Protein AF-A0A8T7L0U4-F1 (afdb_monomer)

Solvent-accessible surface area (backbone atoms only — not comparable to full-atom values): 12933 Å² total; per-residue (Å²): 135,88,82,88,82,83,87,78,84,82,80,84,74,81,87,86,75,79,86,84,81,86,86,83,87,86,85,87,86,83,89,84,84,86,86,86,77,82,89,75,84,78,79,83,79,75,82,72,84,75,80,78,81,80,84,72,83,76,83,79,78,79,82,79,82,76,83,77,86,77,85,75,79,89,75,85,78,84,84,69,91,74,76,83,71,78,89,66,58,92,33,50,34,70,59,8,48,49,59,36,61,40,72,37,78,91,73,71,46,21,55,54,76,32,29,37,60,85,37,60,58,72,70,77,40,66,20,34,30,37,38,46,69,55,29,48,71,72,44,93,97,40,50,28,64,58,44,52,50,41,44,46,48,39,34,76,81,61,67,61,89,97,55,77,77,84,70,65,66,72,54,44,57,80,70,42,54,72,64,54,50,28,7,34,49,21,27,45,61,68,25,112

Structure (mmCIF, N/CA/C/O backbone):
data_AF-A0A8T7L0U4-F1
#
_entry.id   AF-A0A8T7L0U4-F1
#
loop_
_atom_site.group_PDB
_atom_site.id
_atom_site.type_symbol
_atom_site.label_atom_id
_atom_site.label_alt_id
_atom_site.label_comp_id
_atom_site.label_asym_id
_atom_site.label_entity_id
_atom_site.label_seq_id
_atom_site.pdbx_PDB_ins_code
_atom_site.Cartn_x
_atom_site.Cartn_y
_atom_site.Cartn_z
_atom_site.occupancy
_atom_site.B_iso_or_equiv
_atom_site.auth_seq_id
_atom_site.auth_comp_id
_atom_site.auth_asym_id
_atom_site.auth_atom_id
_atom_site.pdbx_PDB_model_num
ATOM 1 N N . MET A 1 1 ? -16.811 39.957 -58.298 1.00 46.50 1 MET A N 1
ATOM 2 C CA . MET A 1 1 ? -15.446 40.157 -57.765 1.00 46.50 1 MET A CA 1
ATOM 3 C C . MET A 1 1 ? -15.490 39.779 -56.284 1.00 46.50 1 MET A C 1
ATOM 5 O O . MET A 1 1 ? -15.947 40.574 -55.484 1.00 46.50 1 MET A O 1
ATOM 9 N N . VAL A 1 2 ? -15.512 38.485 -55.957 1.00 47.50 2 VAL A N 1
ATOM 10 C CA . VAL A 1 2 ? -14.363 37.709 -55.441 1.00 47.50 2 VAL A CA 1
ATOM 11 C C . VAL A 1 2 ? -13.589 38.453 -54.348 1.00 47.50 2 VAL A C 1
ATOM 13 O O . VAL A 1 2 ? -12.791 39.321 -54.679 1.00 47.50 2 VAL A O 1
ATOM 16 N N . LEU A 1 3 ? -13.776 38.048 -53.086 1.00 50.88 3 LEU A N 1
ATOM 17 C CA . LEU A 1 3 ? -12.660 37.776 -52.173 1.00 50.88 3 LEU A CA 1
ATOM 18 C C . LEU A 1 3 ? -13.130 36.879 -51.010 1.00 50.88 3 LEU A C 1
ATOM 20 O O . LEU A 1 3 ? -13.758 37.335 -50.060 1.00 50.88 3 LEU A O 1
ATOM 24 N N . LEU A 1 4 ? -12.845 35.579 -51.134 1.00 51.62 4 LEU A N 1
ATOM 25 C CA . LEU A 1 4 ? -12.759 34.647 -50.010 1.00 51.62 4 LEU A CA 1
ATOM 26 C C . LEU A 1 4 ? -11.458 34.936 -49.253 1.00 51.62 4 LEU A C 1
ATOM 28 O O . LEU A 1 4 ? -10.404 34.989 -49.883 1.00 51.62 4 LEU A O 1
ATOM 32 N N . ILE A 1 5 ? -11.509 35.020 -47.923 1.00 57.91 5 ILE A N 1
ATOM 33 C CA . ILE A 1 5 ? -10.324 34.823 -47.080 1.00 57.91 5 ILE A CA 1
ATOM 34 C C . ILE A 1 5 ? -10.681 33.763 -46.039 1.00 57.91 5 ILE A C 1
ATOM 36 O O . ILE A 1 5 ? -11.375 34.024 -45.060 1.00 57.91 5 ILE A O 1
ATOM 40 N N . ALA A 1 6 ? -10.239 32.538 -46.318 1.00 61.50 6 ALA A N 1
ATOM 41 C CA . ALA A 1 6 ? -10.231 31.426 -45.387 1.00 61.50 6 ALA A CA 1
ATOM 42 C C . ALA A 1 6 ? -9.027 31.589 -44.448 1.00 61.50 6 ALA A C 1
ATOM 44 O O . ALA A 1 6 ? -7.885 31.637 -44.903 1.00 61.50 6 ALA A O 1
ATOM 45 N N . ALA A 1 7 ? -9.279 31.678 -43.144 1.00 60.28 7 ALA A N 1
ATOM 46 C CA . ALA A 1 7 ? -8.239 31.593 -42.128 1.00 60.28 7 ALA A CA 1
ATOM 47 C C . ALA A 1 7 ? -7.895 30.112 -41.902 1.00 60.28 7 ALA A C 1
ATOM 49 O O . ALA A 1 7 ? -8.670 29.376 -41.296 1.00 60.28 7 ALA A O 1
ATOM 50 N N . CYS A 1 8 ? -6.750 29.668 -42.421 1.00 63.84 8 CYS A N 1
ATOM 51 C CA . CYS A 1 8 ? -6.131 28.402 -42.042 1.00 63.84 8 CYS A CA 1
ATOM 52 C C . CYS A 1 8 ? -5.142 28.701 -40.909 1.00 63.84 8 CYS A C 1
ATOM 54 O O . CYS A 1 8 ? -4.172 29.427 -41.113 1.00 63.84 8 CYS A O 1
ATOM 56 N N . GLY A 1 9 ? -5.423 28.199 -39.707 1.00 55.28 9 GLY A N 1
ATOM 57 C CA . GLY A 1 9 ? -4.485 28.243 -38.592 1.00 55.28 9 GLY A CA 1
ATOM 58 C C . GLY A 1 9 ? -3.365 27.234 -38.821 1.00 55.28 9 GLY A C 1
ATOM 59 O O . GLY A 1 9 ? -3.623 26.043 -38.970 1.00 55.28 9 GLY A O 1
ATOM 60 N N . THR A 1 10 ? -2.124 27.708 -38.849 1.00 66.00 10 THR A N 1
ATOM 61 C CA . THR A 1 10 ? -0.940 26.849 -38.810 1.00 66.00 10 THR A CA 1
ATOM 62 C C . THR A 1 10 ? -0.764 26.343 -37.380 1.00 66.00 10 THR A C 1
ATOM 64 O O . THR A 1 10 ? -0.442 27.119 -36.482 1.00 66.00 10 THR A O 1
ATOM 67 N N . VAL A 1 11 ? -0.983 25.048 -37.157 1.00 63.28 11 VAL A N 1
ATOM 68 C CA . VAL A 1 11 ? -0.497 24.358 -35.956 1.00 63.28 11 VAL A CA 1
ATOM 69 C C . VAL A 1 11 ? 1.014 24.213 -36.102 1.00 63.28 11 VAL A C 1
ATOM 71 O O . VAL A 1 11 ? 1.491 23.563 -37.030 1.00 63.28 11 VAL A O 1
ATOM 74 N N . ALA A 1 12 ? 1.758 24.848 -35.200 1.00 57.25 12 ALA A N 1
ATOM 75 C CA . ALA A 1 12 ? 3.180 24.602 -35.023 1.00 57.25 12 ALA A CA 1
ATOM 76 C C . ALA A 1 12 ? 3.366 23.172 -34.497 1.00 57.25 12 ALA A C 1
ATOM 78 O O . ALA A 1 12 ? 2.914 22.838 -33.402 1.00 57.25 12 ALA A O 1
ATOM 79 N N . THR A 1 13 ? 3.989 22.313 -35.296 1.00 61.53 13 THR A N 1
ATOM 80 C CA . THR A 1 13 ? 4.461 20.999 -34.855 1.00 61.53 13 THR A CA 1
ATOM 81 C C . THR A 1 13 ? 5.762 21.172 -34.065 1.00 61.53 13 THR A C 1
ATOM 83 O O . THR A 1 13 ? 6.646 21.876 -34.556 1.00 61.53 13 THR A O 1
ATOM 86 N N . PRO A 1 14 ? 5.913 20.557 -32.877 1.00 56.69 14 PRO A N 1
ATOM 87 C CA . PRO A 1 14 ? 7.160 20.609 -32.122 1.00 56.69 14 PRO A CA 1
ATOM 88 C C . PRO A 1 14 ? 8.280 19.858 -32.857 1.00 56.69 14 PRO A C 1
ATOM 90 O O . PRO A 1 14 ? 8.090 18.756 -33.368 1.00 56.69 14 PRO A O 1
ATOM 93 N N . GLU A 1 15 ? 9.454 20.476 -32.883 1.00 58.34 15 GLU A N 1
ATOM 94 C CA . GLU A 1 15 ? 10.687 20.093 -33.585 1.00 58.34 15 GLU A CA 1
ATOM 95 C C . GLU A 1 15 ? 11.442 18.881 -32.993 1.00 58.34 15 GLU A C 1
ATOM 97 O O . GLU A 1 15 ? 12.644 18.740 -33.176 1.00 58.34 15 GLU A O 1
ATOM 102 N N . TRP A 1 16 ? 10.761 17.946 -32.325 1.00 55.81 16 TRP A N 1
ATOM 103 C CA . TRP A 1 16 ? 11.393 16.737 -31.766 1.00 55.81 16 TRP A CA 1
ATOM 104 C C . TRP A 1 16 ? 11.312 15.517 -32.690 1.00 55.81 16 TRP A C 1
ATOM 106 O O . TRP A 1 16 ? 10.900 14.434 -32.281 1.00 55.81 16 TRP A O 1
ATOM 116 N N . SER A 1 17 ? 11.713 15.673 -33.953 1.00 57.78 17 SER A N 1
ATOM 117 C CA . SER A 1 17 ? 11.771 14.540 -34.897 1.00 57.78 17 SER A CA 1
ATOM 118 C C . SER A 1 17 ? 13.115 14.334 -35.600 1.00 57.78 17 SER A C 1
ATOM 120 O O . SER A 1 17 ? 13.182 13.541 -36.535 1.00 57.78 17 SER A O 1
ATOM 122 N N . GLU A 1 18 ? 14.202 14.947 -35.121 1.00 57.19 18 GLU A N 1
ATOM 123 C CA . GLU A 1 18 ? 15.527 14.808 -35.756 1.00 57.19 18 GLU A CA 1
ATOM 124 C C . GLU A 1 18 ? 16.541 13.919 -35.011 1.00 57.19 18 GLU A C 1
ATOM 126 O O . GLU A 1 18 ? 17.677 13.808 -35.453 1.00 57.19 18 GLU A O 1
ATOM 131 N N . GLU A 1 19 ? 16.148 13.182 -33.964 1.00 57.12 19 GLU A N 1
ATOM 132 C CA . GLU A 1 19 ? 17.078 12.300 -33.220 1.00 57.12 19 GLU A CA 1
ATOM 133 C C . GLU A 1 19 ? 16.816 10.791 -33.390 1.00 57.12 19 GLU A C 1
ATOM 135 O O . GLU A 1 19 ? 17.228 9.970 -32.576 1.00 57.12 19 GLU A O 1
ATOM 140 N N . ALA A 1 20 ? 16.150 10.393 -34.480 1.00 52.62 20 ALA A N 1
ATOM 141 C CA . ALA A 1 20 ? 15.865 8.985 -34.792 1.00 52.62 20 ALA A CA 1
ATOM 142 C C . ALA A 1 20 ? 16.523 8.487 -36.097 1.00 52.62 20 ALA A C 1
ATOM 144 O O . ALA A 1 20 ? 15.959 7.639 -36.794 1.00 52.62 20 ALA A O 1
ATOM 145 N N . GLN A 1 21 ? 17.709 8.997 -36.456 1.00 54.31 21 GLN A N 1
ATOM 146 C CA . GLN A 1 21 ? 18.455 8.547 -37.643 1.00 54.31 21 GLN A CA 1
ATOM 147 C C . GLN A 1 21 ? 19.962 8.331 -37.410 1.00 54.31 21 GLN A C 1
ATOM 149 O O . GLN A 1 21 ? 20.772 8.758 -38.218 1.00 54.31 21 GLN A O 1
ATOM 154 N N . GLU A 1 22 ? 20.359 7.571 -36.385 1.00 55.88 22 GLU A N 1
ATOM 155 C CA . GLU A 1 22 ? 21.740 7.051 -36.288 1.00 55.88 22 GLU A CA 1
ATOM 156 C C . GLU A 1 22 ? 21.800 5.564 -35.905 1.00 55.88 22 GLU A C 1
ATOM 158 O O . GLU A 1 22 ? 22.485 5.143 -34.978 1.00 55.88 22 GLU A O 1
ATOM 163 N N . THR A 1 23 ? 21.088 4.703 -36.635 1.00 52.12 23 THR A N 1
ATOM 164 C CA . THR A 1 23 ? 21.290 3.242 -36.494 1.00 52.12 23 THR A CA 1
ATOM 165 C C . THR A 1 23 ? 21.316 2.512 -37.829 1.00 52.12 23 THR A C 1
ATOM 167 O O . THR A 1 23 ? 20.813 1.399 -37.967 1.00 52.12 23 THR A O 1
ATOM 170 N N . ARG A 1 24 ? 21.913 3.131 -38.854 1.00 58.62 24 ARG A N 1
ATOM 171 C CA . ARG A 1 24 ? 22.068 2.485 -40.163 1.00 58.62 24 ARG A CA 1
ATOM 172 C C . ARG A 1 24 ? 23.453 2.653 -40.786 1.00 58.62 24 ARG A C 1
ATOM 174 O O . ARG A 1 24 ? 23.557 2.951 -41.965 1.00 58.62 24 ARG A O 1
ATOM 181 N N . VAL A 1 25 ? 24.518 2.401 -40.021 1.00 53.81 25 VAL A N 1
ATOM 182 C CA . VAL A 1 25 ? 25.862 2.151 -40.582 1.00 53.81 25 VAL A CA 1
ATOM 183 C C . VAL A 1 25 ? 26.598 1.090 -39.751 1.00 53.81 25 VAL A C 1
ATOM 185 O O . VAL A 1 25 ? 27.503 1.400 -38.991 1.00 53.81 25 VAL A O 1
ATOM 188 N N . ALA A 1 26 ? 26.192 -0.178 -39.864 1.00 50.53 26 ALA A N 1
ATOM 189 C CA . ALA A 1 26 ? 26.996 -1.317 -39.391 1.00 50.53 26 ALA A CA 1
ATOM 190 C C . ALA A 1 26 ? 26.608 -2.642 -40.080 1.00 50.53 26 ALA A C 1
ATOM 192 O O . ALA A 1 26 ? 26.519 -3.688 -39.444 1.00 50.53 26 ALA A O 1
ATOM 193 N N . GLN A 1 27 ? 26.343 -2.622 -41.388 1.00 54.81 27 GLN A N 1
ATOM 194 C CA . GLN A 1 27 ? 26.171 -3.849 -42.175 1.00 54.81 27 GLN A CA 1
ATOM 195 C C . GLN A 1 27 ? 26.908 -3.730 -43.508 1.00 54.81 27 GLN A C 1
ATOM 197 O O . GLN A 1 27 ? 26.284 -3.500 -44.535 1.00 54.81 27 GLN A O 1
ATOM 202 N N . ALA A 1 28 ? 28.238 -3.852 -43.480 1.00 53.94 28 ALA A N 1
ATOM 203 C CA . ALA A 1 28 ? 29.051 -4.246 -44.636 1.00 53.94 28 ALA A CA 1
ATOM 204 C C . ALA A 1 28 ? 30.527 -4.405 -44.228 1.00 53.94 28 ALA A C 1
ATOM 206 O O . ALA A 1 28 ? 31.323 -3.517 -44.504 1.00 53.94 28 ALA A O 1
ATOM 207 N N . ALA A 1 29 ? 30.882 -5.500 -43.547 1.00 54.94 29 ALA A N 1
ATOM 208 C CA . ALA A 1 29 ? 32.228 -6.099 -43.586 1.00 54.94 29 ALA A CA 1
ATOM 209 C C . ALA A 1 29 ? 32.317 -7.285 -42.612 1.00 54.94 29 ALA A C 1
ATOM 211 O O . ALA A 1 29 ? 32.750 -7.083 -41.491 1.00 54.94 29 ALA A O 1
ATOM 212 N N . ILE A 1 30 ? 31.919 -8.499 -43.017 1.00 51.97 30 ILE A N 1
ATOM 213 C CA . ILE A 1 30 ? 32.485 -9.765 -42.476 1.00 51.97 30 ILE A CA 1
ATOM 214 C C . ILE A 1 30 ? 32.312 -10.962 -43.447 1.00 51.97 30 ILE A C 1
ATOM 216 O O . ILE A 1 30 ? 32.301 -12.110 -43.021 1.00 51.97 30 ILE A O 1
ATOM 220 N N . ALA A 1 31 ? 32.152 -10.746 -44.759 1.00 51.88 31 ALA A N 1
ATOM 221 C CA . ALA A 1 31 ? 31.799 -11.840 -45.679 1.00 51.88 31 ALA A CA 1
ATOM 222 C C . ALA A 1 31 ? 32.978 -12.562 -46.371 1.00 51.88 31 ALA A C 1
ATOM 224 O O . ALA A 1 31 ? 32.714 -13.487 -47.130 1.00 51.88 31 ALA A O 1
ATOM 225 N N . GLU A 1 32 ? 34.249 -12.208 -46.140 1.00 55.84 32 GLU A N 1
ATOM 226 C CA . GLU A 1 32 ? 35.362 -12.761 -46.949 1.00 55.84 32 GLU A CA 1
ATOM 227 C C . GLU A 1 32 ? 36.551 -13.360 -46.174 1.00 55.84 32 GLU A C 1
ATOM 229 O O . GLU A 1 32 ? 37.615 -13.558 -46.748 1.00 55.84 32 GLU A O 1
ATOM 234 N N . GLU A 1 33 ? 36.390 -13.749 -44.906 1.00 54.62 33 GLU A N 1
ATOM 235 C CA . GLU A 1 33 ? 37.443 -14.495 -44.190 1.00 54.62 33 GLU A CA 1
ATOM 236 C C . GLU A 1 33 ? 36.883 -15.738 -43.485 1.00 54.62 33 GLU A C 1
ATOM 238 O O . GLU A 1 33 ? 36.891 -15.855 -42.264 1.00 54.62 33 GLU A O 1
ATOM 243 N N . LEU A 1 34 ? 36.329 -16.682 -44.253 1.00 54.50 34 LEU A N 1
ATOM 244 C CA . LEU A 1 34 ? 35.838 -17.944 -43.691 1.00 54.50 34 LEU A CA 1
ATOM 245 C C . LEU A 1 34 ? 36.092 -19.135 -44.625 1.00 54.50 34 LEU A C 1
ATOM 247 O O . LEU A 1 34 ? 35.171 -19.829 -45.040 1.00 54.50 34 LEU A O 1
ATOM 251 N N . THR A 1 35 ? 37.357 -19.385 -44.978 1.00 55.06 35 THR A N 1
ATOM 252 C CA . THR A 1 35 ? 37.729 -20.580 -45.768 1.00 55.06 35 THR A CA 1
ATOM 253 C C . THR A 1 35 ? 38.902 -21.395 -45.221 1.00 55.06 35 THR A C 1
ATOM 255 O O . THR A 1 35 ? 39.394 -22.270 -45.927 1.00 55.06 35 THR A O 1
ATOM 258 N N . LEU A 1 36 ? 39.344 -21.206 -43.973 1.00 57.25 36 LEU A N 1
ATOM 259 C CA . LEU A 1 36 ? 40.464 -21.994 -43.432 1.00 57.25 36 LEU A CA 1
ATOM 260 C C . LEU A 1 36 ? 40.272 -22.460 -41.980 1.00 57.25 36 LEU A C 1
ATOM 262 O O . LEU A 1 36 ? 41.098 -22.192 -41.117 1.00 57.25 36 LEU A O 1
ATOM 266 N N . VAL A 1 37 ? 39.220 -23.234 -41.698 1.00 61.31 37 VAL A N 1
ATOM 267 C CA . VAL A 1 37 ? 39.228 -24.109 -40.511 1.00 61.31 37 VAL A CA 1
ATOM 268 C C . VAL A 1 37 ? 38.672 -25.479 -40.890 1.00 61.31 37 VAL A C 1
ATOM 270 O O . VAL A 1 37 ? 37.508 -25.623 -41.254 1.00 61.31 37 VAL A O 1
ATOM 273 N N . ALA A 1 38 ? 39.547 -26.483 -40.861 1.00 61.78 38 ALA A N 1
ATOM 274 C CA . ALA A 1 38 ? 39.214 -27.883 -41.092 1.00 61.78 38 ALA A CA 1
ATOM 275 C C . ALA A 1 38 ? 38.218 -28.405 -40.032 1.00 61.78 38 ALA A C 1
ATOM 277 O O . ALA A 1 38 ? 38.253 -27.943 -38.889 1.00 61.78 38 ALA A O 1
ATOM 278 N N . PRO A 1 39 ? 37.356 -29.387 -40.358 1.00 58.31 39 PRO A N 1
ATOM 279 C CA . PRO A 1 39 ? 36.441 -29.963 -39.383 1.00 58.31 39 PRO A CA 1
ATOM 280 C C . PRO A 1 39 ? 37.212 -30.839 -38.387 1.00 58.31 39 PRO A C 1
ATOM 282 O O . PRO A 1 39 ? 37.632 -31.952 -38.702 1.00 58.31 39 PRO A O 1
ATOM 285 N N . THR A 1 40 ? 37.388 -30.338 -37.167 1.00 60.56 40 THR A N 1
ATOM 286 C CA . THR A 1 40 ? 37.785 -31.159 -36.020 1.00 60.56 40 THR A CA 1
ATOM 287 C C . THR A 1 40 ? 36.621 -32.079 -35.659 1.00 60.56 40 THR A C 1
ATOM 289 O O . THR A 1 40 ? 35.498 -31.622 -35.451 1.00 60.56 40 THR A O 1
ATOM 292 N N . LEU A 1 41 ? 36.893 -33.383 -35.611 1.00 58.53 41 LEU A N 1
ATOM 293 C CA . LEU A 1 41 ? 35.953 -34.422 -35.193 1.00 58.53 41 LEU A CA 1
ATOM 294 C C . LEU A 1 41 ? 35.355 -34.069 -33.824 1.00 58.53 41 LEU A C 1
ATOM 296 O O . LEU A 1 41 ? 36.085 -33.936 -32.843 1.00 58.53 41 LEU A O 1
ATOM 300 N N . VAL A 1 42 ? 34.031 -33.927 -33.763 1.00 67.31 42 VAL A N 1
ATOM 301 C CA . VAL A 1 42 ? 33.305 -33.741 -32.503 1.00 67.31 42 VAL A CA 1
ATOM 302 C C . VAL A 1 42 ? 33.282 -35.090 -31.773 1.00 67.31 42 VAL A C 1
ATOM 304 O O . VAL A 1 42 ? 32.777 -36.061 -32.343 1.00 67.31 42 VAL A O 1
ATOM 307 N N . PRO A 1 43 ? 33.815 -35.203 -30.544 1.00 62.53 43 PRO A N 1
ATOM 308 C CA . PRO A 1 43 ? 33.623 -36.404 -29.745 1.00 62.53 43 PRO A CA 1
ATOM 309 C C . PRO A 1 43 ? 32.137 -36.540 -29.393 1.00 62.53 43 PRO A C 1
ATOM 311 O O . PRO A 1 43 ? 31.500 -35.597 -28.930 1.00 62.53 43 PRO A O 1
ATOM 314 N N . THR A 1 44 ? 31.564 -37.717 -29.643 1.00 61.53 44 THR A N 1
ATOM 315 C CA . THR A 1 44 ? 30.208 -38.057 -29.202 1.00 61.53 44 THR A CA 1
ATOM 316 C C . THR A 1 44 ? 30.225 -38.275 -27.693 1.00 61.53 44 THR A C 1
ATOM 318 O O . THR A 1 44 ? 30.548 -39.367 -27.224 1.00 61.53 44 THR A O 1
ATOM 321 N N . ASP A 1 45 ? 29.880 -37.238 -26.932 1.00 63.31 45 ASP A N 1
ATOM 322 C CA . ASP A 1 45 ? 29.604 -37.377 -25.506 1.00 63.31 45 ASP A CA 1
ATOM 323 C C . ASP A 1 45 ? 28.356 -38.245 -25.320 1.00 63.31 45 ASP A C 1
ATOM 325 O O . ASP A 1 45 ? 27.220 -37.858 -25.601 1.00 63.31 45 ASP A O 1
ATOM 329 N N . THR A 1 46 ? 28.591 -39.473 -24.866 1.00 65.44 46 THR A N 1
ATOM 330 C CA . THR A 1 46 ? 27.539 -40.373 -24.404 1.00 65.44 46 THR A CA 1
ATOM 331 C C . THR A 1 46 ? 27.045 -39.842 -23.065 1.00 65.44 46 THR A C 1
ATOM 333 O O . THR A 1 46 ? 27.718 -39.991 -22.044 1.00 65.44 46 THR A O 1
ATOM 336 N N . LEU A 1 47 ? 25.876 -39.197 -23.066 1.00 60.88 47 LEU A N 1
ATOM 337 C CA . LEU A 1 47 ? 25.231 -38.725 -21.844 1.00 60.88 47 LEU A CA 1
ATOM 338 C C . LEU A 1 47 ? 24.947 -39.923 -20.933 1.00 60.88 47 LEU A C 1
ATOM 340 O O . LEU A 1 47 ? 24.068 -40.743 -21.195 1.00 60.88 47 LEU A O 1
ATOM 344 N N . THR A 1 48 ? 25.722 -40.031 -19.858 1.00 70.88 48 THR A N 1
ATOM 345 C CA . THR A 1 48 ? 25.438 -40.963 -18.768 1.00 70.88 48 THR A CA 1
ATOM 346 C C . THR A 1 48 ? 24.253 -40.388 -17.988 1.00 70.88 48 THR A C 1
ATOM 348 O O . THR A 1 48 ? 24.319 -39.216 -17.610 1.00 70.88 48 THR A O 1
ATOM 351 N N . PRO A 1 49 ? 23.161 -41.137 -17.749 1.00 70.31 49 PRO A N 1
ATOM 352 C CA . PRO A 1 49 ? 22.033 -40.609 -16.995 1.00 70.31 49 PRO A CA 1
ATOM 353 C C . PRO A 1 49 ? 22.475 -40.281 -15.565 1.00 70.31 49 PRO A C 1
ATOM 355 O O . PRO A 1 49 ? 22.921 -41.154 -14.819 1.00 70.31 49 PRO A O 1
ATOM 358 N N . THR A 1 50 ? 22.363 -39.007 -15.192 1.00 72.12 50 THR A N 1
ATOM 359 C CA . THR A 1 50 ? 22.524 -38.538 -13.814 1.00 72.12 50 THR A CA 1
ATOM 360 C C . THR A 1 50 ? 21.483 -39.235 -12.931 1.00 72.12 50 THR A C 1
ATOM 362 O O . THR A 1 50 ? 20.304 -39.236 -13.293 1.00 72.12 50 THR A O 1
ATOM 365 N N . PRO A 1 51 ? 21.865 -39.842 -11.791 1.00 73.19 51 PRO A N 1
ATOM 366 C CA . PRO A 1 51 ? 20.884 -40.416 -10.881 1.00 73.19 51 PRO A CA 1
ATOM 367 C C . PRO A 1 51 ? 19.967 -39.313 -10.335 1.00 73.19 51 PRO A C 1
ATOM 369 O O . PRO A 1 51 ? 20.427 -38.234 -9.961 1.00 73.19 51 PRO A O 1
ATOM 372 N N . LEU A 1 52 ? 18.665 -39.599 -10.304 1.00 72.94 52 LEU A N 1
ATOM 373 C CA . LEU A 1 52 ? 17.635 -38.738 -9.724 1.00 72.94 52 LEU A CA 1
ATOM 374 C C . LEU A 1 52 ? 17.956 -38.481 -8.235 1.00 72.94 52 LEU A C 1
ATOM 376 O O . LEU A 1 52 ? 18.308 -39.438 -7.537 1.00 72.94 52 LEU A O 1
ATOM 380 N N . PRO A 1 53 ? 17.855 -37.240 -7.724 1.00 69.44 53 PRO A N 1
ATOM 381 C CA . PRO A 1 53 ? 18.069 -36.980 -6.307 1.00 69.44 53 PRO A CA 1
ATOM 382 C C . PRO A 1 53 ? 17.028 -37.727 -5.465 1.00 69.44 53 PRO A C 1
ATOM 384 O O . PRO A 1 53 ? 15.831 -37.685 -5.740 1.00 69.44 53 PRO A O 1
ATOM 387 N N . THR A 1 54 ? 17.501 -38.418 -4.429 1.00 69.56 54 THR A N 1
ATOM 388 C CA . THR A 1 54 ? 16.660 -39.021 -3.394 1.00 69.56 54 THR A CA 1
ATOM 389 C C . THR A 1 54 ? 15.934 -37.912 -2.636 1.00 69.56 54 THR A C 1
ATOM 391 O O . THR A 1 54 ? 16.574 -37.104 -1.960 1.00 69.56 54 THR A O 1
ATOM 394 N N . GLU A 1 55 ? 14.605 -37.881 -2.741 1.00 66.75 55 GLU A N 1
ATOM 395 C CA . GLU A 1 55 ? 13.729 -36.997 -1.965 1.00 66.75 55 GLU A CA 1
ATOM 396 C C . GLU A 1 55 ? 14.050 -37.134 -0.468 1.00 66.75 55 GLU A C 1
ATOM 398 O O . GLU A 1 55 ? 13.894 -38.197 0.138 1.00 66.75 55 GLU A O 1
ATOM 403 N N . THR A 1 56 ? 14.540 -36.050 0.130 1.00 68.25 56 THR A N 1
ATOM 404 C CA . THR A 1 56 ? 14.707 -35.942 1.581 1.00 68.25 56 THR A CA 1
ATOM 405 C C . THR A 1 56 ? 13.353 -35.526 2.157 1.00 68.25 56 THR A C 1
ATOM 407 O O . THR A 1 56 ? 12.790 -34.545 1.671 1.00 68.25 56 THR A O 1
ATOM 410 N N . PRO A 1 57 ? 12.788 -36.237 3.150 1.00 68.38 57 PRO A N 1
ATOM 411 C CA . PRO A 1 57 ? 11.470 -35.901 3.672 1.00 68.38 57 PRO A CA 1
ATOM 412 C C . PRO A 1 57 ? 11.470 -34.487 4.265 1.00 68.38 57 PRO A C 1
ATOM 414 O O . PRO A 1 57 ? 12.324 -34.142 5.084 1.00 68.38 57 PRO A O 1
ATOM 417 N N . PHE A 1 58 ? 10.498 -33.680 3.836 1.00 67.06 58 PHE A N 1
ATOM 418 C CA . PHE A 1 58 ? 10.242 -32.344 4.366 1.00 67.06 58 PHE A CA 1
ATOM 419 C C . PHE A 1 58 ? 9.979 -32.408 5.880 1.00 67.06 58 PHE A C 1
ATOM 421 O O . PHE A 1 58 ? 9.212 -33.268 6.324 1.00 67.06 58 PHE A O 1
ATOM 428 N N . PRO A 1 59 ? 10.565 -31.506 6.689 1.00 66.69 59 PRO A N 1
ATOM 429 C CA . PRO A 1 59 ? 10.228 -31.414 8.100 1.00 66.69 59 PRO A CA 1
ATOM 430 C C . PRO A 1 59 ? 8.765 -30.987 8.250 1.00 66.69 59 PRO A C 1
ATOM 432 O O . PRO A 1 59 ? 8.351 -29.927 7.782 1.00 66.69 59 PRO A O 1
ATOM 435 N N . THR A 1 60 ? 7.972 -31.825 8.910 1.00 64.50 60 THR A N 1
ATOM 436 C CA . THR A 1 60 ? 6.601 -31.511 9.305 1.00 64.50 60 THR A CA 1
ATOM 437 C C . THR A 1 60 ? 6.648 -30.408 10.361 1.00 64.50 60 THR A C 1
ATOM 439 O O . THR A 1 60 ? 7.106 -30.641 11.481 1.00 64.50 60 THR A O 1
ATOM 442 N N . ASN A 1 61 ? 6.213 -29.196 10.009 1.00 67.81 61 ASN A N 1
ATOM 443 C CA . ASN A 1 61 ? 6.106 -28.107 10.976 1.00 67.81 61 ASN A CA 1
ATOM 444 C C . ASN A 1 61 ? 5.134 -28.490 12.118 1.00 67.81 61 ASN A C 1
ATOM 446 O O . ASN A 1 61 ? 4.118 -29.146 11.865 1.00 67.81 61 ASN A O 1
ATOM 450 N N . PRO A 1 62 ? 5.426 -28.086 13.368 1.00 71.31 62 PRO A N 1
ATOM 451 C CA . PRO A 1 62 ? 4.560 -28.320 14.521 1.00 71.31 62 PRO A CA 1
ATOM 452 C C . PRO A 1 62 ? 3.229 -27.551 14.407 1.00 71.31 62 PRO A C 1
ATOM 454 O O . PRO A 1 62 ? 3.140 -26.578 13.653 1.00 71.31 62 PRO A O 1
ATOM 457 N N . PRO A 1 63 ? 2.182 -27.968 15.146 1.00 63.22 63 PRO A N 1
ATOM 458 C CA . PRO A 1 63 ? 0.859 -27.365 15.045 1.00 63.22 63 PRO A CA 1
ATOM 459 C C . P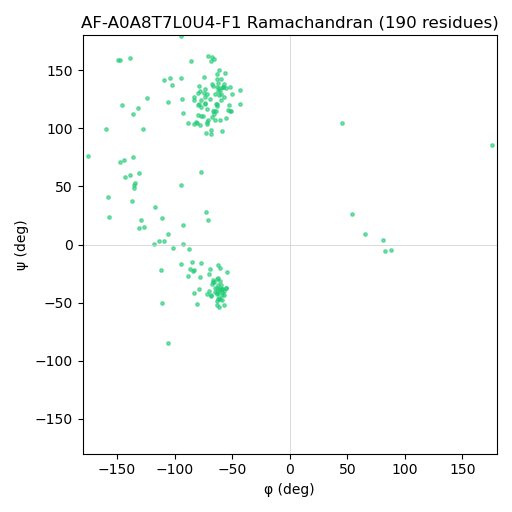RO A 1 63 ? 0.862 -25.885 15.445 1.00 63.22 63 PRO A C 1
ATOM 461 O O . PRO A 1 63 ? 1.471 -25.491 16.440 1.00 63.22 63 PRO A O 1
ATOM 464 N N . SER A 1 64 ? 0.119 -25.103 14.658 1.00 66.88 64 SER A N 1
ATOM 465 C CA . SER A 1 64 ? -0.322 -23.738 14.954 1.00 66.88 64 SER A CA 1
ATOM 466 C C . SER A 1 64 ? -0.815 -23.621 16.406 1.00 66.88 64 SER A C 1
ATOM 468 O O . SER A 1 64 ? -1.572 -24.495 16.845 1.00 66.88 64 SER A O 1
ATOM 470 N N . PRO A 1 65 ? -0.403 -22.596 17.177 1.00 64.31 65 PRO A N 1
ATOM 471 C CA . PRO A 1 65 ? -0.850 -22.447 18.551 1.00 64.31 65 PRO A CA 1
ATOM 472 C C . PRO A 1 65 ? -2.365 -22.234 18.599 1.00 64.31 65 PRO A C 1
ATOM 474 O O . PRO A 1 65 ? -2.911 -21.283 18.043 1.00 64.31 65 PRO A O 1
ATOM 477 N N . THR A 1 66 ? -3.025 -23.149 19.304 1.00 51.62 66 THR A N 1
ATOM 478 C CA . THR A 1 66 ? -4.412 -23.071 19.754 1.00 51.62 66 THR A CA 1
ATOM 479 C C . THR A 1 66 ? -4.719 -21.682 20.309 1.00 51.62 66 THR A C 1
ATOM 481 O O . THR A 1 66 ? -4.100 -21.246 21.280 1.00 51.62 66 THR A O 1
ATOM 484 N N . ALA A 1 67 ? -5.702 -21.009 19.708 1.00 52.41 67 ALA A N 1
ATOM 485 C CA . ALA A 1 67 ? -6.273 -19.775 20.223 1.00 52.41 67 ALA A CA 1
ATOM 486 C C . ALA A 1 67 ? -6.725 -19.979 21.677 1.00 52.41 67 ALA A C 1
ATOM 488 O O . ALA A 1 67 ? -7.614 -20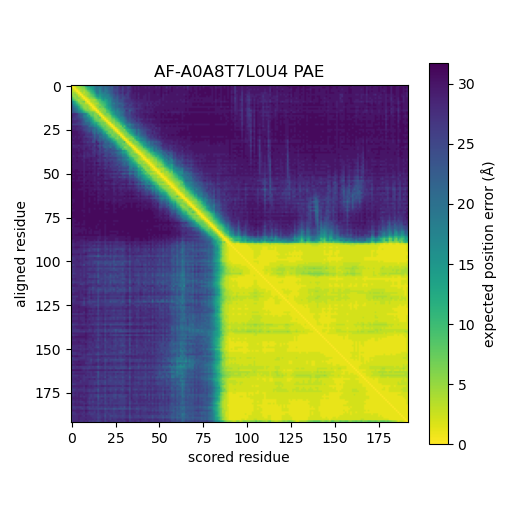.781 21.970 1.00 52.41 67 ALA A O 1
ATOM 489 N N . VAL A 1 68 ? -6.092 -19.254 22.596 1.00 53.12 68 VAL A N 1
ATOM 490 C CA . VAL A 1 68 ? -6.526 -19.177 23.987 1.00 53.12 68 VAL A CA 1
ATOM 491 C C . VAL A 1 68 ? -7.719 -18.228 24.011 1.00 53.12 68 VAL A C 1
ATOM 493 O O . VAL A 1 68 ? -7.575 -17.032 23.765 1.00 53.12 68 VAL A O 1
ATOM 496 N N . VAL A 1 69 ? -8.912 -18.763 24.262 1.00 51.22 69 VAL A N 1
ATOM 497 C CA . VAL A 1 69 ? -10.115 -17.957 24.486 1.00 51.22 69 VAL A CA 1
ATOM 498 C C . VAL A 1 69 ? -9.934 -17.227 25.814 1.00 51.22 69 VAL A C 1
ATOM 500 O O . VAL A 1 69 ? -10.129 -17.802 26.884 1.00 51.22 69 VAL A O 1
ATOM 503 N N . VAL A 1 70 ? -9.518 -15.962 25.754 1.00 47.81 70 VAL A N 1
ATOM 504 C CA . VAL A 1 70 ? -9.575 -15.063 26.906 1.00 47.81 70 VAL A CA 1
ATOM 505 C C . VAL A 1 70 ? -10.997 -14.527 26.983 1.00 47.81 70 VAL A C 1
ATOM 507 O O . VAL A 1 70 ? -11.412 -13.683 26.193 1.00 47.81 70 VAL A O 1
ATOM 510 N N . THR A 1 71 ? -11.760 -15.043 27.940 1.00 44.66 71 THR A N 1
ATOM 511 C CA . THR A 1 71 ? -13.061 -14.497 28.320 1.00 44.66 71 THR A CA 1
ATOM 512 C C . THR A 1 71 ? -12.841 -13.133 28.976 1.00 44.66 71 THR A C 1
ATOM 514 O O . THR A 1 71 ? -12.542 -13.052 30.166 1.00 44.66 71 THR A O 1
ATOM 517 N N . ALA A 1 72 ? -12.946 -12.055 28.199 1.00 48.81 72 ALA A N 1
ATOM 518 C CA . ALA A 1 72 ? -12.964 -10.699 28.728 1.00 48.81 72 ALA A CA 1
ATOM 519 C C . ALA A 1 72 ? -14.366 -10.364 29.264 1.00 48.81 72 ALA A C 1
ATOM 521 O O . ALA A 1 72 ? -15.361 -10.400 28.542 1.00 48.81 72 ALA A O 1
ATOM 522 N N . THR A 1 73 ? -14.432 -10.044 30.553 1.00 56.25 73 THR A N 1
ATOM 523 C CA . THR A 1 73 ? -15.582 -9.429 31.226 1.00 56.25 73 THR A CA 1
ATOM 524 C C . THR A 1 73 ? -15.886 -8.061 30.596 1.00 56.25 73 THR A C 1
ATOM 526 O O . THR A 1 73 ? -14.951 -7.271 30.447 1.00 56.25 73 THR A O 1
ATOM 529 N N . PRO A 1 74 ? -17.144 -7.7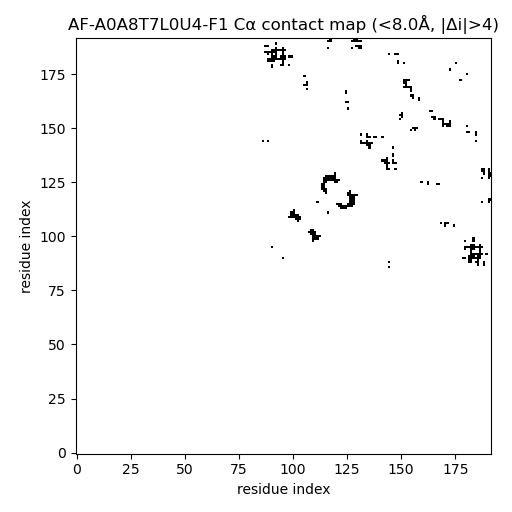13 30.257 1.00 55.81 74 PRO A N 1
ATOM 530 C CA . PRO A 1 74 ? -17.441 -6.397 29.707 1.00 55.81 74 PRO A CA 1
ATOM 531 C C . PRO A 1 74 ? -17.441 -5.350 30.827 1.00 55.81 74 PRO A C 1
ATOM 533 O O . PRO A 1 74 ? -18.246 -5.409 31.756 1.00 55.81 74 PRO A O 1
ATOM 536 N N . VAL A 1 75 ? -16.540 -4.376 30.722 1.00 55.31 75 VAL A N 1
ATOM 537 C CA . VAL A 1 75 ? -16.654 -3.089 31.417 1.00 55.31 75 VAL A CA 1
ATOM 538 C C . VAL A 1 75 ? -17.331 -2.130 30.432 1.00 55.31 75 VAL A C 1
ATOM 540 O O . VAL A 1 75 ? -16.841 -2.008 29.309 1.00 55.31 75 VAL A O 1
ATOM 543 N N . PRO A 1 76 ? -18.451 -1.476 30.779 1.00 62.53 76 PRO A N 1
ATOM 544 C CA . PRO A 1 76 ? -19.096 -0.537 29.870 1.00 62.53 76 PRO A CA 1
ATOM 545 C C . PRO A 1 76 ? -18.277 0.762 29.812 1.00 62.53 76 PRO A C 1
ATOM 547 O O . PRO A 1 76 ? -17.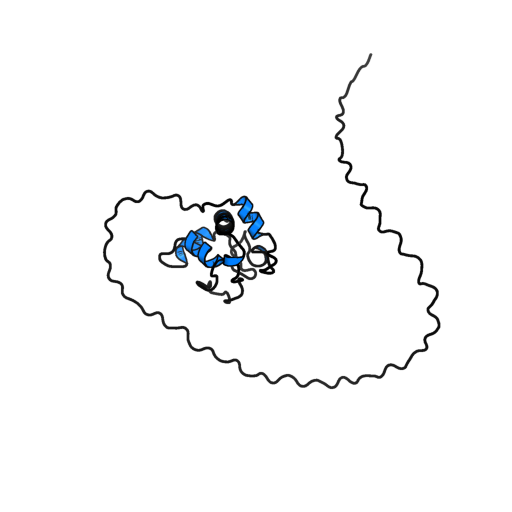974 1.320 30.870 1.00 62.53 76 PRO A O 1
ATOM 550 N N . PRO A 1 77 ? -17.931 1.293 28.629 1.00 60.84 77 PRO A N 1
ATOM 551 C CA . PRO A 1 77 ? -17.48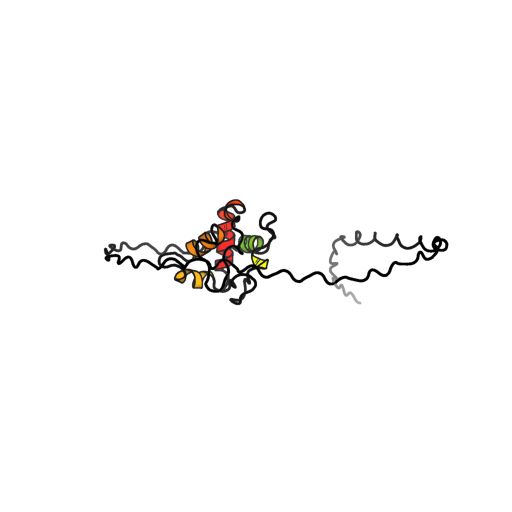8 2.669 28.537 1.00 60.84 77 PRO A CA 1
ATOM 552 C C . PRO A 1 77 ? -18.720 3.576 28.467 1.00 60.84 77 PRO A C 1
ATOM 554 O O . PRO A 1 77 ? -19.590 3.423 27.614 1.00 60.84 77 PRO A O 1
ATOM 557 N N . THR A 1 78 ? -18.786 4.523 29.398 1.00 56.28 78 THR A N 1
ATOM 558 C CA . THR A 1 78 ? -19.609 5.728 29.294 1.00 56.28 78 THR A CA 1
ATOM 559 C C . THR A 1 78 ? -19.335 6.411 27.951 1.00 56.28 78 THR A C 1
ATOM 561 O O . THR A 1 78 ? -18.227 6.893 27.721 1.00 56.28 78 THR A O 1
ATOM 564 N N . GLU A 1 79 ? -20.344 6.455 27.081 1.00 55.34 79 GLU A N 1
ATOM 565 C CA . GLU A 1 79 ? -20.357 7.254 25.854 1.00 55.34 79 GLU A CA 1
ATOM 566 C C . GLU A 1 79 ? -20.336 8.748 26.203 1.00 55.34 79 GLU A C 1
ATOM 568 O O . GLU A 1 79 ? -21.304 9.306 26.724 1.00 55.34 79 GLU A O 1
ATOM 573 N N . ALA A 1 80 ? -19.226 9.405 25.878 1.00 51.62 80 ALA A N 1
ATOM 574 C CA . ALA A 1 80 ? -19.255 10.789 25.432 1.00 51.62 80 ALA A CA 1
ATOM 575 C C . ALA A 1 80 ? -19.283 10.770 23.892 1.00 51.62 80 ALA A C 1
ATOM 577 O O . ALA A 1 80 ? -18.638 9.899 23.301 1.00 51.62 80 ALA A O 1
ATOM 578 N N . PRO A 1 81 ? -20.004 11.686 23.223 1.00 51.22 81 PRO A N 1
ATOM 579 C CA . PRO A 1 81 ? -20.095 11.674 21.773 1.00 51.22 81 PRO A CA 1
ATOM 580 C C . PRO A 1 81 ? -18.747 12.112 21.201 1.00 51.22 81 PRO A C 1
ATOM 582 O O . PRO A 1 81 ? -18.382 13.283 21.295 1.00 51.22 81 PRO A O 1
ATOM 585 N N . VAL A 1 82 ? -17.996 11.170 20.633 1.00 47.25 82 VAL A N 1
ATOM 586 C CA . VAL A 1 82 ? -16.892 11.504 19.737 1.00 47.25 82 VAL A CA 1
ATOM 587 C C . VAL A 1 82 ? -17.501 11.809 18.377 1.00 47.25 82 VAL A C 1
ATOM 589 O O . VAL A 1 82 ? -18.109 10.956 17.734 1.00 47.25 82 VAL A O 1
ATOM 592 N N . GLU A 1 83 ? -17.417 13.077 17.989 1.00 45.16 83 GLU A N 1
ATOM 593 C CA . GLU A 1 83 ? -17.722 13.530 16.639 1.00 45.16 83 GLU A CA 1
ATOM 594 C C . GLU A 1 83 ? -16.958 12.653 15.642 1.00 45.16 83 GLU A C 1
ATOM 596 O O . GLU A 1 83 ? -15.760 12.418 15.802 1.00 45.16 83 GLU A O 1
ATOM 601 N N . ALA A 1 84 ? -17.673 12.131 14.643 1.00 45.03 84 ALA A N 1
ATOM 602 C CA . ALA A 1 84 ? -17.123 11.281 13.600 1.00 45.03 84 ALA A CA 1
ATOM 603 C C . ALA A 1 84 ? -16.020 12.036 12.845 1.00 45.03 84 ALA A C 1
ATOM 605 O O . ALA A 1 84 ? -16.291 12.836 11.947 1.00 45.03 84 ALA A O 1
ATOM 606 N N . ALA A 1 85 ? -14.770 11.783 13.233 1.00 45.00 85 ALA A N 1
ATOM 607 C CA . ALA A 1 85 ? -13.612 12.137 12.443 1.00 45.00 85 ALA A CA 1
ATOM 608 C C . ALA A 1 85 ? -13.745 11.408 11.104 1.00 45.00 85 ALA A C 1
ATOM 610 O O . ALA A 1 85 ? -13.954 10.198 11.055 1.00 45.00 85 ALA A O 1
ATOM 611 N N . SER A 1 86 ? -13.697 12.163 10.015 1.00 45.06 86 SER A N 1
ATOM 612 C CA . SER A 1 86 ? -13.669 11.623 8.665 1.00 45.06 86 SER A CA 1
ATOM 613 C C . SER A 1 86 ? -12.492 10.654 8.531 1.00 45.06 86 SER A C 1
ATOM 615 O O . SER A 1 86 ? -11.346 11.092 8.485 1.00 45.06 86 SER A O 1
ATOM 617 N N . ASP A 1 87 ? -12.799 9.362 8.447 1.00 56.16 87 ASP A N 1
ATOM 618 C CA . ASP A 1 87 ? -11.879 8.211 8.375 1.00 56.16 87 ASP A CA 1
ATOM 619 C C . ASP A 1 87 ? -11.139 8.101 7.019 1.00 56.16 87 ASP A C 1
ATOM 621 O O . ASP A 1 87 ? -10.704 7.032 6.586 1.00 56.16 87 ASP A O 1
ATOM 625 N N . ALA A 1 88 ? -11.063 9.212 6.281 1.00 60.97 88 ALA A N 1
ATOM 626 C CA . ALA A 1 88 ? -10.353 9.280 5.017 1.00 60.97 88 ALA A CA 1
ATOM 627 C C . ALA A 1 88 ? -8.848 9.434 5.302 1.00 60.97 88 ALA A C 1
ATOM 629 O O . ALA A 1 88 ? -8.474 10.319 6.080 1.00 60.97 88 ALA A O 1
ATOM 630 N N . PRO A 1 89 ? -7.975 8.623 4.678 1.00 71.81 89 PRO A N 1
ATOM 631 C CA . PRO A 1 89 ? -6.536 8.715 4.894 1.00 71.81 89 PRO A CA 1
ATOM 632 C C . PRO A 1 89 ? -6.024 10.117 4.547 1.00 71.81 89 PRO A C 1
ATOM 634 O O . PRO A 1 89 ? -6.378 10.669 3.504 1.00 71.81 89 PRO A O 1
ATOM 637 N N . GLN A 1 90 ? -5.173 10.690 5.400 1.00 85.25 90 GLN A N 1
ATOM 638 C CA . GLN A 1 90 ? -4.531 11.991 5.168 1.00 85.25 90 GLN A CA 1
ATOM 639 C C . GLN A 1 90 ? -3.362 11.873 4.168 1.00 85.25 90 GLN A C 1
ATOM 641 O O . GLN A 1 90 ? -2.208 12.127 4.510 1.00 85.25 90 GLN A O 1
ATOM 646 N N . GLY A 1 91 ? -3.654 11.467 2.932 1.00 95.81 91 GLY A N 1
ATOM 647 C CA . GLY A 1 91 ? -2.660 11.293 1.870 1.00 95.81 91 GLY A CA 1
ATOM 648 C C . GLY A 1 91 ? -3.135 11.791 0.506 1.00 95.81 91 GLY A C 1
ATOM 649 O O . GLY A 1 91 ? -4.332 11.936 0.251 1.00 95.81 91 GLY A O 1
ATOM 650 N N . ASP A 1 92 ? -2.181 12.045 -0.385 1.00 98.06 92 ASP A N 1
ATOM 651 C CA . ASP A 1 92 ? -2.426 12.350 -1.791 1.00 98.06 92 ASP A CA 1
ATOM 652 C C . ASP A 1 92 ? -2.608 11.043 -2.575 1.00 98.06 92 ASP A C 1
ATOM 654 O O . ASP A 1 92 ? -1.650 10.342 -2.900 1.00 98.06 92 ASP A O 1
ATOM 658 N N . ALA A 1 93 ? -3.858 10.720 -2.911 1.00 98.31 93 ALA A N 1
ATOM 659 C CA . ALA A 1 93 ? -4.185 9.516 -3.669 1.00 98.31 93 ALA A CA 1
ATOM 660 C C . ALA A 1 93 ? -3.564 9.486 -5.080 1.00 98.31 93 ALA A C 1
ATOM 662 O O . ALA A 1 93 ? -3.293 8.402 -5.598 1.00 98.31 93 ALA A O 1
ATOM 663 N N . ALA A 1 94 ? -3.323 10.639 -5.714 1.00 98.44 94 ALA A N 1
ATOM 664 C CA . ALA A 1 94 ? -2.675 10.677 -7.022 1.00 98.44 94 ALA A CA 1
ATOM 665 C C . ALA A 1 94 ? -1.189 10.317 -6.895 1.00 98.44 94 ALA A C 1
ATOM 667 O O . ALA A 1 94 ? -0.685 9.508 -7.675 1.00 98.44 94 ALA A O 1
ATOM 668 N N . ASN A 1 95 ? -0.506 10.840 -5.871 1.00 98.69 95 ASN A N 1
ATOM 669 C CA . ASN A 1 95 ? 0.862 10.423 -5.561 1.00 98.69 95 ASN A CA 1
ATOM 670 C C . ASN A 1 95 ? 0.922 8.945 -5.133 1.00 98.69 95 ASN A C 1
ATOM 672 O O . ASN A 1 95 ? 1.780 8.194 -5.593 1.00 98.69 95 ASN A O 1
ATOM 676 N N . GLY A 1 96 ? -0.041 8.494 -4.329 1.00 98.62 96 GLY A N 1
ATOM 677 C CA . GLY A 1 96 ? -0.176 7.094 -3.933 1.00 98.62 96 GLY A CA 1
ATOM 678 C C . GLY A 1 96 ? -0.298 6.144 -5.115 1.00 98.62 96 GLY A C 1
ATOM 679 O O . GLY A 1 96 ? 0.326 5.084 -5.125 1.00 98.62 96 GLY A O 1
ATOM 680 N N . GLN A 1 97 ? -1.043 6.542 -6.149 1.00 98.75 97 GLN A N 1
ATOM 681 C CA . GLN A 1 97 ? -1.132 5.783 -7.391 1.00 98.75 97 GLN A CA 1
ATOM 682 C C . GLN A 1 97 ? 0.226 5.686 -8.093 1.00 98.75 97 GLN A C 1
ATOM 684 O O . GLN A 1 97 ? 0.563 4.619 -8.608 1.00 98.75 97 GLN A O 1
ATOM 689 N N . VAL A 1 98 ? 1.015 6.763 -8.125 1.00 98.75 98 VAL A N 1
ATOM 690 C CA . VAL A 1 98 ? 2.367 6.732 -8.705 1.00 98.75 98 VAL A CA 1
ATOM 691 C C . VAL A 1 98 ? 3.239 5.736 -7.942 1.00 98.75 98 VAL A C 1
ATOM 693 O O . VAL A 1 98 ? 3.742 4.792 -8.548 1.00 98.75 98 VAL A O 1
ATOM 696 N N . LEU A 1 99 ? 3.322 5.868 -6.615 1.00 98.56 99 LEU A N 1
ATOM 697 C CA . LEU A 1 99 ? 4.123 4.990 -5.752 1.00 98.56 99 LEU A CA 1
ATOM 698 C C . LEU A 1 99 ? 3.708 3.515 -5.862 1.00 98.56 99 LEU A C 1
ATOM 700 O O . LEU A 1 99 ? 4.559 2.628 -5.888 1.00 98.56 99 LEU A O 1
ATOM 704 N N . PHE A 1 100 ? 2.404 3.249 -5.977 1.00 98.69 100 PHE A N 1
ATOM 705 C CA . PHE A 1 100 ? 1.861 1.900 -6.143 1.00 98.69 100 PHE A CA 1
ATOM 706 C C . PHE A 1 100 ? 2.327 1.224 -7.446 1.00 98.69 100 PHE A C 1
ATOM 708 O O . PHE A 1 100 ? 2.517 0.004 -7.488 1.00 98.69 100 PHE A O 1
ATOM 715 N N . ASN A 1 101 ? 2.491 2.004 -8.517 1.00 98.62 101 ASN A N 1
ATOM 716 C CA . ASN A 1 101 ? 2.878 1.510 -9.840 1.00 98.62 101 ASN A CA 1
ATOM 717 C C . ASN A 1 101 ? 4.393 1.571 -10.094 1.00 98.62 101 ASN A C 1
ATOM 719 O O . ASN A 1 101 ? 4.882 0.919 -11.016 1.00 98.62 101 ASN A O 1
ATOM 723 N N . GLU A 1 102 ? 5.135 2.339 -9.300 1.00 98.25 102 GLU A N 1
ATOM 724 C CA . GLU A 1 102 ? 6.571 2.533 -9.470 1.00 98.25 102 GLU A CA 1
ATOM 725 C C . GLU A 1 102 ? 7.388 1.354 -8.924 1.00 98.25 102 GLU A C 1
ATOM 727 O O . GLU A 1 102 ? 7.145 0.836 -7.831 1.00 98.25 102 GLU A O 1
ATOM 732 N N . LEU A 1 103 ? 8.396 0.941 -9.696 1.00 97.94 103 LEU A N 1
ATOM 733 C CA . LEU A 1 103 ? 9.364 -0.071 -9.288 1.00 97.94 103 LEU A CA 1
ATOM 734 C C . LEU A 1 103 ? 10.216 0.444 -8.122 1.00 97.94 103 LEU A C 1
ATOM 736 O O . LEU A 1 103 ? 11.046 1.333 -8.297 1.00 97.94 103 LEU A O 1
ATOM 740 N N . GLN A 1 104 ? 10.090 -0.192 -6.960 1.00 96.50 104 GLN A N 1
ATOM 741 C CA . GLN A 1 104 ? 10.913 0.132 -5.799 1.00 96.50 104 GLN A CA 1
ATOM 742 C C . GLN A 1 104 ? 12.203 -0.685 -5.838 1.00 96.50 104 GLN A C 1
ATOM 744 O O . GLN A 1 104 ? 12.190 -1.883 -5.563 1.00 96.50 104 GLN A O 1
ATOM 749 N N . ALA A 1 105 ? 13.326 -0.056 -6.196 1.00 94.62 105 ALA A N 1
ATOM 750 C CA . ALA A 1 105 ? 14.586 -0.749 -6.492 1.00 94.62 105 ALA A CA 1
ATOM 751 C C . ALA A 1 105 ? 15.074 -1.668 -5.357 1.00 94.62 105 ALA A C 1
ATOM 753 O O . ALA A 1 105 ? 15.587 -2.754 -5.616 1.00 94.62 105 ALA A O 1
ATOM 754 N N . GLN A 1 106 ? 14.891 -1.259 -4.102 1.00 95.50 106 GLN A N 1
ATOM 755 C CA . GLN A 1 106 ? 15.315 -2.029 -2.935 1.00 95.50 106 GLN A CA 1
ATOM 756 C C . GLN A 1 106 ? 14.348 -3.181 -2.619 1.00 95.50 106 GLN A C 1
ATOM 758 O O . GLN A 1 106 ? 14.776 -4.190 -2.066 1.00 95.50 106 GLN A O 1
ATOM 763 N N . ALA A 1 107 ? 13.064 -3.056 -2.976 1.00 94.31 107 ALA A N 1
ATOM 764 C CA . ALA A 1 107 ? 12.087 -4.141 -2.844 1.00 94.31 107 ALA A CA 1
ATOM 765 C C . ALA A 1 107 ? 12.086 -5.077 -4.069 1.00 94.31 107 ALA A C 1
ATOM 767 O O . ALA A 1 107 ? 11.628 -6.212 -3.978 1.00 94.31 107 ALA A O 1
ATOM 768 N N . GLY A 1 108 ? 12.589 -4.602 -5.212 1.00 95.75 108 GLY A N 1
ATOM 769 C CA . GLY A 1 108 ? 12.672 -5.319 -6.484 1.00 95.75 108 GLY A CA 1
ATOM 770 C C . GLY A 1 108 ? 11.394 -5.298 -7.328 1.00 95.75 108 GLY A C 1
ATOM 771 O O . GLY A 1 108 ? 11.424 -5.778 -8.458 1.00 95.75 108 GLY A O 1
ATOM 772 N N . PHE A 1 109 ? 10.289 -4.743 -6.818 1.00 96.38 109 PHE A N 1
ATOM 773 C CA . PHE A 1 109 ? 8.971 -4.786 -7.463 1.00 96.38 109 PHE A CA 1
ATOM 774 C C . PHE A 1 109 ? 8.144 -3.526 -7.174 1.00 96.38 109 PHE A C 1
ATOM 776 O O . PHE A 1 109 ? 8.379 -2.834 -6.182 1.00 96.38 109 PHE A O 1
ATOM 783 N N . ALA A 1 110 ? 7.156 -3.254 -8.029 1.00 97.88 110 ALA A N 1
ATOM 784 C CA . ALA A 1 110 ? 6.058 -2.336 -7.724 1.00 97.88 110 ALA A CA 1
ATOM 785 C C . ALA A 1 110 ? 4.938 -3.090 -6.988 1.00 97.88 110 ALA A C 1
ATOM 787 O O . ALA A 1 110 ? 4.791 -4.304 -7.157 1.00 97.88 110 ALA A O 1
ATOM 788 N N . CYS A 1 111 ? 4.084 -2.391 -6.236 1.00 98.38 111 CYS A N 1
ATOM 789 C CA . CYS A 1 111 ? 2.911 -3.012 -5.603 1.00 98.38 111 CYS A CA 1
ATOM 790 C C . CYS A 1 111 ? 1.993 -3.654 -6.662 1.00 98.38 111 CYS A C 1
ATOM 792 O O . CYS A 1 111 ? 1.524 -4.786 -6.502 1.00 98.38 111 CYS A O 1
ATOM 794 N N . ALA A 1 112 ? 1.822 -2.956 -7.790 1.00 98.38 112 ALA A N 1
ATOM 795 C CA . ALA A 1 112 ? 1.050 -3.397 -8.949 1.00 98.38 112 ALA A CA 1
ATOM 796 C C . ALA A 1 112 ? 1.567 -4.696 -9.601 1.00 98.38 112 ALA A C 1
ATOM 798 O O . ALA A 1 112 ? 0.811 -5.368 -10.300 1.00 98.38 112 ALA A O 1
ATOM 799 N N . THR A 1 113 ? 2.829 -5.086 -9.370 1.00 98.25 113 THR A N 1
ATOM 800 C CA . THR A 1 113 ? 3.374 -6.360 -9.871 1.00 98.25 113 THR A CA 1
ATOM 801 C C . THR A 1 113 ? 2.696 -7.565 -9.213 1.00 98.25 113 THR A C 1
ATOM 803 O O . THR A 1 113 ? 2.563 -8.613 -9.842 1.00 98.25 113 THR A O 1
ATOM 806 N N . CYS A 1 114 ? 2.253 -7.423 -7.961 1.00 98.38 114 CYS A N 1
ATOM 807 C CA . CYS A 1 114 ? 1.698 -8.525 -7.175 1.00 98.38 114 CYS A CA 1
ATOM 808 C C . CYS A 1 114 ? 0.203 -8.382 -6.891 1.00 98.38 114 CYS A C 1
ATOM 810 O O . CYS A 1 114 ? -0.448 -9.390 -6.611 1.00 98.38 114 CYS A O 1
ATOM 812 N N . HIS A 1 115 ? -0.336 -7.165 -6.963 1.00 98.62 115 HIS A N 1
ATOM 813 C CA . HIS A 1 115 ? -1.705 -6.855 -6.576 1.00 98.62 115 HIS A CA 1
ATOM 814 C C . HIS A 1 115 ? -2.488 -6.206 -7.715 1.00 98.62 115 HIS A C 1
ATOM 816 O O . HIS A 1 115 ? -2.112 -5.152 -8.229 1.00 98.62 115 HIS A O 1
ATOM 822 N N . TYR A 1 116 ? -3.643 -6.782 -8.047 1.00 98.19 116 TYR A N 1
ATOM 823 C CA . TYR A 1 116 ? -4.605 -6.100 -8.906 1.00 98.19 116 TYR A CA 1
ATOM 824 C C . TYR A 1 116 ? -5.271 -4.945 -8.158 1.00 98.19 116 TYR A C 1
ATOM 826 O O . TYR A 1 116 ? -5.809 -5.147 -7.076 1.00 98.19 116 TYR A O 1
ATOM 834 N N . PHE A 1 117 ? -5.302 -3.751 -8.749 1.00 97.62 117 PHE A N 1
ATOM 835 C CA . PHE A 1 117 ? -5.995 -2.595 -8.163 1.00 97.62 117 PHE A CA 1
ATOM 836 C C . PHE A 1 117 ? -7.502 -2.568 -8.482 1.00 97.62 117 PHE A C 1
ATOM 838 O O . PHE A 1 117 ? -8.276 -1.948 -7.765 1.00 97.62 117 PHE A O 1
ATOM 845 N N . ASN A 1 118 ? -7.927 -3.243 -9.553 1.00 97.12 118 ASN A N 1
ATOM 846 C CA . ASN A 1 118 ? -9.268 -3.130 -10.141 1.00 97.12 118 ASN A CA 1
ATOM 847 C C . ASN A 1 118 ? -10.130 -4.398 -10.025 1.00 97.12 118 ASN A C 1
ATOM 849 O O . ASN A 1 118 ? -11.233 -4.439 -10.563 1.00 97.12 118 ASN A O 1
ATOM 853 N N . GLN A 1 119 ? -9.636 -5.446 -9.371 1.00 97.94 119 GLN A N 1
ATOM 854 C CA . GLN A 1 119 ? -10.386 -6.678 -9.142 1.00 97.94 119 GLN A CA 1
ATOM 855 C C . GLN A 1 119 ? -9.965 -7.332 -7.829 1.00 97.94 119 GLN A C 1
ATOM 857 O O . GLN A 1 119 ? -8.877 -7.077 -7.317 1.00 97.94 119 GLN A O 1
ATOM 862 N N . GLU A 1 120 ? -10.834 -8.180 -7.282 1.00 97.44 120 GLU A N 1
ATOM 863 C CA . GLU A 1 120 ? -10.561 -8.924 -6.045 1.00 97.44 120 GLU A CA 1
ATOM 864 C C . GLU A 1 120 ? -9.795 -10.231 -6.273 1.00 97.44 120 GLU A C 1
ATOM 866 O O . GLU A 1 120 ? -9.258 -10.801 -5.323 1.00 97.44 120 GLU A O 1
ATOM 871 N N . ALA A 1 121 ? -9.736 -10.698 -7.524 1.00 96.94 121 ALA A N 1
ATOM 872 C CA . ALA A 1 121 ? -9.026 -11.913 -7.898 1.00 96.94 121 ALA A CA 1
ATOM 873 C C . ALA A 1 121 ? -7.548 -11.863 -7.482 1.00 96.94 121 ALA A C 1
ATOM 8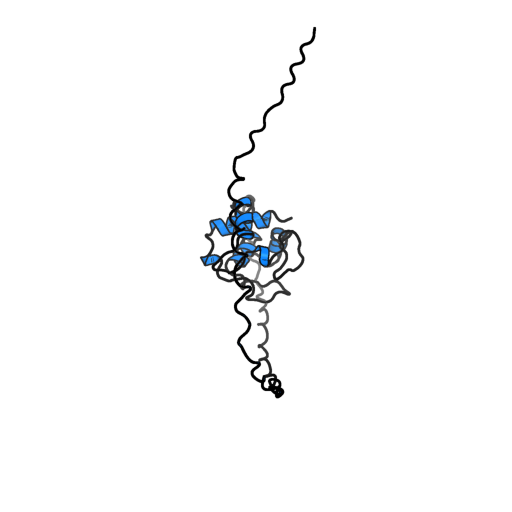75 O O . ALA A 1 121 ? -6.912 -10.808 -7.486 1.00 96.94 121 ALA A O 1
ATOM 876 N N . GLN A 1 122 ? -7.000 -13.028 -7.150 1.00 96.44 122 GLN A N 1
ATOM 877 C CA . GLN A 1 122 ? -5.583 -13.198 -6.856 1.00 96.44 122 GLN A CA 1
ATOM 878 C C . GLN A 1 122 ? -4.728 -12.985 -8.114 1.00 96.44 122 GLN A C 1
ATOM 880 O O . GLN A 1 122 ? -5.062 -13.487 -9.187 1.00 96.44 122 GLN A O 1
ATOM 885 N N . LEU A 1 123 ? -3.602 -12.284 -7.950 1.00 96.19 123 LEU A N 1
ATOM 886 C CA . LEU A 1 123 ? -2.489 -12.275 -8.906 1.00 96.19 123 LEU A CA 1
ATOM 887 C C . LEU A 1 123 ? -1.338 -13.110 -8.334 1.00 96.19 123 LEU A C 1
ATOM 889 O O . LEU A 1 123 ? -1.240 -14.306 -8.587 1.00 96.19 123 LEU A O 1
ATOM 893 N N . ILE A 1 124 ? -0.516 -12.475 -7.501 1.00 97.25 124 ILE A N 1
ATOM 894 C CA . ILE A 1 124 ? 0.457 -13.122 -6.616 1.00 97.25 124 ILE A CA 1
ATOM 895 C C . ILE A 1 124 ? -0.032 -12.914 -5.181 1.00 97.25 124 ILE A C 1
ATOM 897 O O . ILE A 1 124 ? -0.186 -13.875 -4.432 1.00 97.25 124 ILE A O 1
ATOM 901 N N . GLY A 1 125 ? -0.350 -11.662 -4.840 1.00 97.44 125 GLY A N 1
ATOM 902 C CA . GLY A 1 125 ? -1.089 -11.275 -3.644 1.00 97.44 125 GLY A CA 1
ATOM 903 C C . GLY A 1 125 ? -2.598 -11.131 -3.896 1.00 97.44 125 GLY A C 1
ATOM 904 O O . GLY A 1 125 ? -3.075 -11.337 -5.023 1.00 97.44 125 GLY A O 1
ATOM 905 N N . PRO A 1 126 ? -3.374 -10.792 -2.849 1.00 98.00 126 PRO A N 1
ATOM 906 C CA . PRO A 1 126 ? -4.809 -10.549 -2.964 1.00 98.00 126 PRO A CA 1
ATOM 907 C C . PRO A 1 126 ? -5.105 -9.350 -3.867 1.00 98.00 126 PRO A C 1
ATOM 909 O O . PRO A 1 126 ? -4.408 -8.336 -3.812 1.00 98.00 126 PRO A O 1
ATOM 912 N N . GLY A 1 127 ? -6.169 -9.429 -4.665 1.00 98.38 127 GLY A N 1
ATOM 913 C CA . GLY A 1 127 ? -6.687 -8.262 -5.375 1.00 98.38 127 GLY A CA 1
ATOM 914 C C . GLY A 1 127 ? -7.183 -7.199 -4.390 1.00 98.38 127 GLY A C 1
ATOM 915 O O . GLY A 1 127 ? -7.666 -7.542 -3.311 1.00 98.38 127 GLY A O 1
ATOM 916 N N . LEU A 1 128 ? -7.054 -5.920 -4.740 1.00 98.62 128 LEU A N 1
ATOM 917 C CA . LEU A 1 128 ? -7.231 -4.764 -3.849 1.00 98.62 128 LEU A CA 1
ATOM 918 C C . LEU A 1 128 ? -8.493 -3.941 -4.126 1.00 98.62 128 LEU A C 1
ATOM 920 O O . LEU A 1 128 ? -8.739 -2.959 -3.427 1.00 98.62 128 LEU A O 1
ATOM 924 N N . LEU A 1 129 ? -9.337 -4.353 -5.075 1.00 98.38 129 LEU A N 1
ATOM 925 C CA . LEU A 1 129 ? -10.662 -3.747 -5.220 1.00 98.38 129 LEU A CA 1
ATOM 926 C C . LEU A 1 129 ? -11.420 -3.834 -3.883 1.00 98.38 129 LEU A C 1
ATOM 928 O O . LEU A 1 129 ? -11.373 -4.870 -3.211 1.00 98.38 129 LEU A O 1
ATOM 932 N N . ASN A 1 130 ? -12.060 -2.744 -3.456 1.00 97.75 130 ASN A N 1
ATOM 933 C CA . ASN A 1 130 ? -12.768 -2.657 -2.175 1.00 97.75 130 ASN A CA 1
ATOM 934 C C . ASN A 1 130 ? -11.918 -3.028 -0.945 1.00 97.75 130 ASN A C 1
ATOM 936 O O . ASN A 1 130 ? -12.456 -3.475 0.071 1.00 97.75 130 ASN A O 1
ATOM 940 N N . VAL A 1 131 ? -10.586 -2.881 -1.002 1.00 98.12 131 VAL A N 1
ATOM 941 C CA . VAL A 1 131 ? -9.707 -3.275 0.115 1.00 98.12 131 VAL A CA 1
ATOM 942 C C . VAL A 1 131 ? -10.031 -2.519 1.402 1.00 98.12 131 VAL A C 1
ATOM 944 O O . VAL A 1 131 ? -10.072 -3.151 2.450 1.00 98.12 131 VAL A O 1
ATOM 947 N N . SER A 1 132 ? -10.353 -1.224 1.326 1.00 96.50 132 SER A N 1
ATOM 948 C CA . SER A 1 132 ? -10.750 -0.422 2.495 1.00 96.50 132 SER A CA 1
ATOM 949 C C . SER A 1 132 ? -11.979 -0.991 3.202 1.00 96.50 132 SER A C 1
ATOM 951 O O . SER A 1 132 ? -11.963 -1.143 4.414 1.00 96.50 132 SER A O 1
ATOM 953 N N . VAL A 1 133 ? -13.000 -1.409 2.450 1.00 96.56 133 VAL A N 1
ATOM 954 C CA . VAL A 1 133 ? -14.223 -2.007 3.018 1.00 96.56 133 VAL A CA 1
ATOM 955 C C . VAL A 1 133 ? -13.927 -3.373 3.631 1.00 96.56 133 VAL A C 1
ATOM 957 O O . VAL A 1 133 ? -14.369 -3.693 4.729 1.00 96.56 133 VAL A O 1
ATOM 960 N N . ARG A 1 134 ? -13.148 -4.205 2.933 1.00 96.56 134 ARG A N 1
ATOM 961 C CA . ARG A 1 134 ? -12.813 -5.545 3.433 1.00 96.56 134 ARG A CA 1
ATOM 962 C C . ARG A 1 134 ? -11.926 -5.472 4.676 1.00 96.56 134 ARG A C 1
ATOM 964 O O . ARG A 1 134 ? -12.081 -6.316 5.552 1.00 96.56 134 ARG A O 1
ATOM 971 N N . ALA A 1 135 ? -11.039 -4.480 4.759 1.00 97.31 135 ALA A N 1
ATOM 972 C CA . ALA A 1 135 ? -10.124 -4.258 5.875 1.00 97.31 135 ALA A CA 1
ATOM 973 C C . 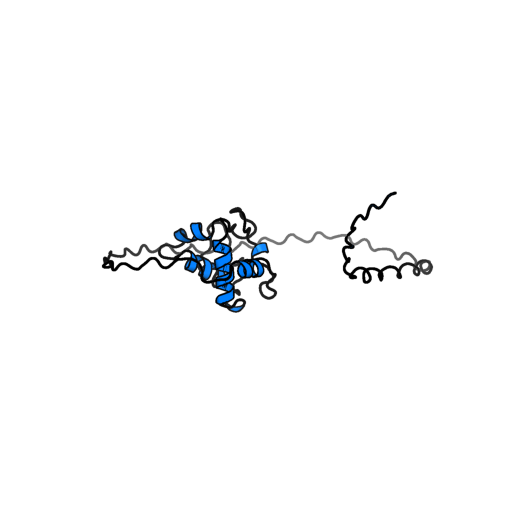ALA A 1 135 ? -10.843 -4.038 7.216 1.00 97.31 135 ALA A C 1
ATOM 975 O O . ALA A 1 135 ? -10.373 -4.563 8.222 1.00 97.31 135 ALA A O 1
ATOM 976 N N . GLU A 1 136 ? -12.011 -3.380 7.224 1.00 95.69 136 GLU A N 1
ATOM 977 C CA . GLU A 1 136 ? -12.812 -3.089 8.434 1.00 95.69 136 GLU A CA 1
ATOM 978 C C . GLU A 1 136 ? -13.146 -4.329 9.278 1.00 95.69 136 GLU A C 1
ATOM 980 O O . GLU A 1 136 ? -13.433 -4.226 10.468 1.00 95.69 136 GLU A O 1
ATOM 985 N N . THR A 1 137 ? -13.138 -5.514 8.665 1.00 95.81 137 THR A N 1
ATOM 986 C CA . THR A 1 137 ? -13.571 -6.762 9.311 1.00 95.81 137 THR A CA 1
ATOM 987 C C . THR A 1 137 ? -12.469 -7.813 9.424 1.00 95.81 137 THR A C 1
ATOM 989 O O . THR A 1 137 ? -12.716 -8.901 9.944 1.00 95.81 137 THR A O 1
ATOM 992 N N . ARG A 1 138 ? -11.243 -7.522 8.961 1.00 95.56 138 ARG A N 1
ATOM 993 C CA . ARG A 1 138 ? -10.141 -8.504 8.948 1.00 95.56 138 ARG A CA 1
ATOM 994 C C . ARG A 1 138 ? -9.624 -8.835 10.337 1.00 95.56 138 ARG A C 1
ATOM 996 O O . ARG A 1 138 ? -9.319 -9.997 10.607 1.00 95.56 138 ARG A O 1
ATOM 1003 N N . VAL A 1 139 ? -9.518 -7.819 11.190 1.00 96.62 139 VAL A N 1
ATOM 1004 C CA . VAL A 1 139 ? -8.971 -7.931 12.542 1.00 96.62 139 VAL A CA 1
ATOM 1005 C C . VAL A 1 139 ? -9.926 -7.231 13.514 1.00 96.62 139 VAL A C 1
ATOM 1007 O O . VAL A 1 139 ? -10.144 -6.026 13.390 1.00 96.62 139 VAL A O 1
ATOM 1010 N N . PRO A 1 140 ? -10.524 -7.956 14.480 1.00 95.44 140 PRO A N 1
ATOM 1011 C CA . PRO A 1 140 ? -11.450 -7.363 15.438 1.00 95.44 140 PRO A CA 1
ATOM 1012 C C . PRO A 1 140 ? -10.823 -6.202 16.216 1.00 95.44 140 PRO A C 1
ATOM 1014 O O . PRO A 1 140 ? -9.774 -6.359 16.837 1.00 95.44 140 PRO A O 1
ATOM 1017 N N . GLY A 1 141 ? -11.498 -5.052 16.215 1.00 95.12 141 GLY A N 1
ATOM 1018 C CA . GLY A 1 141 ? -11.055 -3.854 16.934 1.00 95.12 141 GLY A CA 1
ATOM 1019 C C . GLY A 1 141 ? -9.984 -3.025 16.218 1.00 95.12 141 GLY A C 1
ATOM 1020 O O . GLY A 1 141 ? -9.527 -2.043 16.794 1.00 95.12 141 GLY A O 1
ATOM 1021 N N . GLN A 1 142 ? -9.601 -3.386 14.990 1.00 95.56 142 GLN A N 1
ATOM 1022 C CA . GLN A 1 142 ? -8.686 -2.607 14.156 1.00 95.56 142 GLN A CA 1
ATOM 1023 C C . GLN A 1 142 ? -9.469 -1.839 13.083 1.00 95.56 142 GLN A C 1
ATOM 1025 O O . GLN A 1 142 ? -10.384 -2.392 12.473 1.00 95.56 142 GLN A O 1
ATOM 1030 N N . SER A 1 143 ? -9.118 -0.571 12.848 1.00 96.88 143 SER A N 1
ATOM 1031 C CA . SER A 1 143 ? -9.701 0.203 11.746 1.00 96.88 143 SER A CA 1
ATOM 1032 C C . SER A 1 143 ? -9.196 -0.301 10.387 1.00 96.88 143 SER A C 1
ATOM 1034 O O . SER A 1 143 ? -8.158 -0.963 10.295 1.00 96.88 143 SER A O 1
ATOM 1036 N N . ALA A 1 144 ? -9.897 0.046 9.303 1.00 97.12 144 ALA A N 1
ATOM 1037 C CA . ALA A 1 144 ? -9.419 -0.251 7.954 1.00 97.12 144 ALA A CA 1
ATOM 1038 C C . ALA A 1 144 ? -8.048 0.386 7.673 1.00 97.12 144 ALA A C 1
ATOM 1040 O O . ALA A 1 144 ? -7.190 -0.247 7.055 1.00 97.12 144 ALA A O 1
ATOM 1041 N N . TYR A 1 145 ? -7.832 1.608 8.166 1.00 97.38 145 TYR A N 1
ATOM 1042 C CA . TYR A 1 145 ? -6.576 2.327 8.003 1.00 97.38 145 TYR A CA 1
ATOM 1043 C C . TYR A 1 145 ? -5.446 1.579 8.705 1.00 97.38 145 TYR A C 1
ATOM 1045 O O . TYR A 1 145 ? -4.450 1.245 8.068 1.00 97.38 145 TYR A O 1
ATOM 1053 N N . ASP A 1 146 ? -5.634 1.244 9.985 1.00 97.88 146 ASP A N 1
ATOM 1054 C CA . ASP A 1 146 ? -4.616 0.563 10.786 1.00 97.88 146 ASP A CA 1
ATOM 1055 C C . ASP A 1 146 ? -4.273 -0.808 10.202 1.00 97.88 146 ASP A C 1
ATOM 1057 O O . ASP A 1 146 ? -3.109 -1.203 10.192 1.00 97.88 146 ASP A O 1
ATOM 1061 N N . TYR A 1 147 ? -5.274 -1.533 9.693 1.00 98.38 147 TYR A N 1
ATOM 1062 C CA . TYR A 1 147 ? -5.057 -2.819 9.039 1.00 98.38 147 TYR A CA 1
ATOM 1063 C C . TYR A 1 147 ? -4.203 -2.674 7.774 1.00 98.38 147 TYR A C 1
ATOM 1065 O O . TYR A 1 147 ? -3.244 -3.425 7.584 1.00 98.38 147 TYR A O 1
ATOM 1073 N N . ILE A 1 148 ? -4.536 -1.720 6.898 1.00 98.38 148 ILE A N 1
ATOM 1074 C CA . ILE A 1 148 ? -3.807 -1.512 5.639 1.00 98.38 148 ILE A CA 1
ATOM 1075 C C . ILE A 1 148 ? -2.397 -0.988 5.926 1.00 98.38 148 ILE A C 1
ATOM 1077 O O . ILE A 1 148 ? -1.439 -1.497 5.346 1.00 98.38 148 ILE A O 1
ATOM 1081 N N . HIS A 1 149 ? -2.252 -0.033 6.848 1.00 98.44 149 HIS A N 1
ATOM 1082 C CA . HIS A 1 149 ? -0.953 0.481 7.281 1.00 98.44 149 HIS A CA 1
ATOM 1083 C C . HIS A 1 149 ? -0.072 -0.645 7.816 1.00 98.44 149 HIS A C 1
ATOM 1085 O O . HIS A 1 149 ? 1.017 -0.872 7.288 1.00 98.44 149 HIS A O 1
ATOM 1091 N N . GLN A 1 150 ? -0.585 -1.440 8.762 1.00 98.44 150 GLN A N 1
ATOM 1092 C CA . GLN A 1 150 ? 0.131 -2.590 9.310 1.00 98.44 150 GLN A CA 1
ATOM 1093 C C . GLN A 1 150 ? 0.485 -3.616 8.230 1.00 98.44 150 GLN A C 1
ATOM 1095 O O . GLN A 1 150 ? 1.586 -4.158 8.253 1.00 98.44 150 GLN A O 1
ATOM 1100 N N . SER A 1 151 ? -0.405 -3.853 7.264 1.00 98.50 151 SER A N 1
ATOM 1101 C CA . SER A 1 151 ? -0.137 -4.753 6.137 1.00 98.50 151 SER A CA 1
ATOM 1102 C C . SER A 1 151 ? 1.017 -4.259 5.258 1.00 98.50 151 SER A C 1
ATOM 1104 O O . SER A 1 151 ? 1.723 -5.077 4.679 1.00 98.50 151 SER A O 1
ATOM 1106 N N . ILE A 1 152 ? 1.245 -2.945 5.169 1.00 98.31 152 ILE A N 1
ATOM 1107 C CA . ILE A 1 152 ? 2.371 -2.362 4.428 1.00 98.31 152 ILE A CA 1
ATOM 1108 C C . ILE A 1 152 ? 3.660 -2.427 5.257 1.00 98.31 152 ILE A C 1
ATOM 1110 O O . ILE A 1 152 ? 4.675 -2.917 4.765 1.00 98.31 152 ILE A O 1
ATOM 1114 N N . VAL A 1 153 ? 3.638 -1.962 6.512 1.00 98.31 153 VAL A N 1
ATOM 1115 C CA . VAL A 1 153 ? 4.860 -1.820 7.330 1.00 98.31 153 VAL A CA 1
ATOM 1116 C C . VAL A 1 153 ? 5.296 -3.113 8.021 1.00 98.31 153 VAL A C 1
ATOM 1118 O O . VAL A 1 153 ? 6.459 -3.262 8.384 1.00 98.31 153 VAL A O 1
ATOM 1121 N N . ASN A 1 154 ? 4.377 -4.060 8.215 1.00 98.12 154 ASN A N 1
ATOM 1122 C CA . ASN A 1 154 ? 4.631 -5.359 8.829 1.00 98.12 154 ASN A CA 1
ATOM 1123 C C . ASN A 1 154 ? 3.711 -6.443 8.224 1.00 98.12 154 ASN A C 1
ATOM 1125 O O . ASN A 1 154 ? 2.806 -6.943 8.901 1.00 98.12 154 ASN A O 1
ATOM 1129 N N . PRO A 1 155 ? 3.942 -6.852 6.962 1.00 97.44 155 PRO A N 1
ATOM 1130 C CA . PRO A 1 155 ? 3.022 -7.718 6.216 1.00 97.44 155 PRO A CA 1
ATOM 1131 C C . PRO A 1 155 ? 2.810 -9.114 6.821 1.00 97.44 155 PRO A C 1
ATOM 1133 O O . PRO A 1 155 ? 1.833 -9.777 6.495 1.00 97.44 155 PRO A O 1
ATOM 1136 N N . SER A 1 156 ? 3.690 -9.576 7.717 1.00 97.31 156 SER A N 1
ATOM 1137 C CA . SER A 1 156 ? 3.510 -10.858 8.421 1.00 97.31 156 SER A CA 1
ATOM 1138 C C . SER A 1 156 ? 2.699 -10.750 9.712 1.00 97.31 156 SER A C 1
ATOM 1140 O O . SER A 1 156 ? 2.445 -11.771 10.346 1.00 97.31 156 SER A O 1
ATOM 1142 N N . ALA A 1 157 ? 2.296 -9.546 10.134 1.00 97.44 157 ALA A N 1
ATOM 1143 C CA . ALA A 1 157 ? 1.438 -9.385 11.307 1.00 97.44 157 ALA A CA 1
ATOM 1144 C C . ALA A 1 157 ? 0.046 -9.995 11.092 1.00 97.44 157 ALA A C 1
ATOM 1146 O O . ALA A 1 157 ? -0.560 -10.509 12.031 1.00 97.44 157 ALA A O 1
ATOM 1147 N N . TYR A 1 158 ? -0.436 -9.966 9.849 1.00 97.56 158 TYR A N 1
ATOM 1148 C CA . TYR A 1 158 ? -1.655 -10.632 9.424 1.00 97.56 158 TYR A CA 1
ATOM 1149 C C . TYR A 1 158 ? -1.483 -11.130 7.991 1.00 97.56 158 TYR A C 1
ATOM 1151 O O . TYR A 1 158 ? -1.308 -10.337 7.069 1.00 97.56 158 TYR A O 1
ATOM 1159 N N . VAL A 1 159 ? -1.597 -12.441 7.791 1.00 97.75 159 VAL A N 1
ATOM 1160 C CA . VAL A 1 159 ? -1.562 -13.054 6.459 1.00 97.75 159 VAL A CA 1
ATOM 1161 C C . VAL A 1 159 ? -2.976 -13.475 6.084 1.00 97.75 159 VAL A C 1
ATOM 1163 O O . VAL A 1 159 ? -3.622 -14.230 6.810 1.00 97.75 159 VAL A O 1
ATOM 1166 N N . VAL A 1 160 ? -3.468 -12.969 4.952 1.00 97.12 160 VAL A N 1
ATOM 1167 C CA . VAL A 1 160 ? -4.795 -13.324 4.432 1.00 97.12 160 VAL A CA 1
ATOM 1168 C C . VAL A 1 160 ? -4.851 -14.826 4.142 1.00 97.12 160 VAL A C 1
ATOM 1170 O O . VAL A 1 160 ? -3.940 -15.378 3.527 1.00 97.12 160 VAL A O 1
ATOM 1173 N N . GLU A 1 161 ? -5.937 -15.486 4.555 1.00 95.62 161 GLU A N 1
ATOM 1174 C CA . GLU A 1 161 ? -6.158 -16.908 4.278 1.00 95.62 161 GLU A CA 1
ATOM 1175 C C . GLU A 1 161 ? -6.001 -17.223 2.780 1.00 95.62 161 GLU A C 1
ATOM 1177 O O . GLU A 1 161 ? -6.498 -16.494 1.920 1.00 95.62 161 GLU A O 1
ATOM 1182 N N . GLY A 1 162 ? -5.291 -18.311 2.475 1.00 95.94 162 GLY A N 1
ATOM 1183 C CA . GLY A 1 162 ? -4.993 -18.726 1.102 1.00 95.94 162 GLY A CA 1
ATOM 1184 C C . GLY A 1 162 ? -3.723 -18.112 0.503 1.00 95.94 162 GLY A C 1
ATOM 1185 O O . GLY A 1 162 ? -3.327 -18.525 -0.585 1.00 95.94 162 GLY A O 1
ATOM 1186 N N . PHE A 1 163 ? -3.047 -17.196 1.206 1.00 97.06 163 PHE A N 1
ATOM 1187 C CA . PHE A 1 163 ? -1.776 -16.612 0.771 1.00 97.06 163 PHE A CA 1
ATOM 1188 C C . PHE A 1 163 ? -0.601 -17.103 1.627 1.00 97.06 163 PHE A C 1
ATOM 1190 O O . PHE A 1 163 ? -0.740 -17.255 2.842 1.00 97.06 163 PHE A O 1
ATOM 1197 N N . PRO A 1 164 ? 0.568 -17.363 1.022 1.00 95.56 164 PRO A N 1
ATOM 1198 C CA . PRO A 1 164 ? 1.771 -17.701 1.772 1.00 95.56 164 PRO A CA 1
ATOM 1199 C C . PRO A 1 164 ? 2.373 -16.460 2.447 1.00 95.56 164 PRO A C 1
ATOM 1201 O O . PRO A 1 164 ? 2.393 -15.364 1.884 1.00 95.56 164 PRO A O 1
ATOM 1204 N N . ASP A 1 165 ? 2.916 -16.657 3.646 1.00 95.94 165 ASP A N 1
ATOM 1205 C CA . ASP A 1 165 ? 3.703 -15.636 4.337 1.00 95.94 165 ASP A CA 1
ATOM 1206 C C . ASP A 1 165 ? 5.038 -15.362 3.609 1.00 95.94 165 ASP A C 1
ATOM 1208 O O . ASP A 1 165 ? 5.531 -16.191 2.841 1.00 95.94 165 ASP A O 1
ATOM 1212 N N . ASN A 1 166 ? 5.659 -14.215 3.894 1.00 94.19 166 ASN A N 1
ATOM 1213 C CA . ASN A 1 166 ? 6.966 -13.773 3.384 1.00 94.19 166 ASN A CA 1
ATOM 1214 C C . ASN A 1 166 ? 7.053 -13.508 1.868 1.00 94.19 166 ASN A C 1
ATOM 1216 O O . ASN A 1 166 ? 8.152 -13.269 1.374 1.00 94.19 166 ASN A O 1
ATOM 1220 N N . LEU A 1 167 ? 5.935 -13.502 1.130 1.00 94.62 167 LEU A N 1
ATOM 1221 C CA . LEU A 1 167 ? 5.934 -13.029 -0.262 1.00 94.62 167 LEU A CA 1
ATOM 1222 C C . LEU A 1 167 ? 5.927 -11.505 -0.378 1.00 94.62 167 LEU A C 1
ATOM 1224 O O . LEU A 1 167 ? 6.580 -10.961 -1.265 1.00 94.62 167 LEU A O 1
ATOM 1228 N N . MET A 1 168 ? 5.188 -10.812 0.491 1.00 97.69 168 MET A N 1
ATOM 1229 C CA . MET A 1 168 ? 5.188 -9.352 0.504 1.00 97.69 168 MET A CA 1
ATOM 1230 C C . MET A 1 168 ? 6.478 -8.849 1.180 1.00 97.69 168 MET A C 1
ATOM 1232 O O . MET A 1 168 ? 6.750 -9.252 2.317 1.00 97.69 168 MET A O 1
ATOM 1236 N N . PRO A 1 169 ? 7.289 -8.001 0.514 1.00 96.62 169 PRO A N 1
ATOM 1237 C CA . PRO A 1 169 ? 8.541 -7.503 1.079 1.00 96.62 169 PRO A CA 1
ATOM 1238 C C . PRO A 1 169 ? 8.342 -6.786 2.417 1.00 96.62 169 PRO A C 1
ATOM 1240 O O . PRO A 1 169 ? 7.429 -5.985 2.578 1.00 96.62 169 PRO A O 1
ATOM 1243 N N . LYS A 1 170 ? 9.238 -7.036 3.375 1.00 96.94 170 LYS A N 1
ATOM 1244 C CA . LYS A 1 170 ? 9.182 -6.465 4.735 1.00 96.94 170 LYS A CA 1
ATOM 1245 C C . LYS A 1 170 ? 9.971 -5.165 4.891 1.00 96.94 170 LYS A C 1
ATOM 1247 O O . LYS A 1 170 ? 10.309 -4.808 6.008 1.00 96.94 170 LYS A O 1
ATOM 1252 N N . ILE A 1 171 ? 10.314 -4.519 3.778 1.00 96.81 171 ILE A N 1
ATOM 1253 C CA . ILE A 1 171 ? 11.238 -3.374 3.765 1.00 96.81 171 ILE A CA 1
ATOM 1254 C C . ILE A 1 171 ? 10.520 -2.025 3.665 1.00 96.81 171 ILE A C 1
ATOM 1256 O O . ILE A 1 171 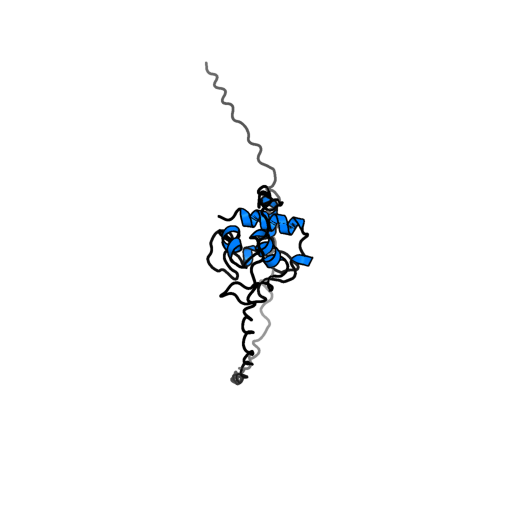? 11.159 -0.980 3.572 1.00 96.81 171 ILE A O 1
ATOM 1260 N N . TYR A 1 172 ? 9.189 -2.036 3.536 1.00 97.62 172 TYR A N 1
ATOM 1261 C CA . TYR A 1 172 ? 8.437 -0.843 3.149 1.00 97.62 172 TYR A CA 1
ATOM 1262 C C . TYR A 1 172 ? 8.411 0.228 4.241 1.00 97.62 172 TYR A C 1
ATOM 1264 O O . TYR A 1 172 ? 8.312 1.405 3.908 1.00 97.62 172 TYR A O 1
ATOM 1272 N N . ALA A 1 173 ? 8.570 -0.162 5.510 1.00 97.12 173 ALA A N 1
ATOM 1273 C CA . ALA A 1 173 ? 8.718 0.769 6.626 1.00 97.12 173 ALA A CA 1
ATOM 1274 C C . ALA A 1 173 ? 10.036 1.561 6.555 1.00 97.12 173 ALA A C 1
ATOM 1276 O O . ALA A 1 173 ? 10.099 2.707 6.989 1.00 97.12 173 ALA A O 1
ATOM 1277 N N . GLU A 1 174 ? 11.094 0.955 6.013 1.00 97.50 174 GLU A N 1
ATOM 1278 C CA . GLU A 1 174 ? 12.386 1.607 5.798 1.00 97.50 174 GLU A CA 1
ATOM 1279 C C . GLU A 1 174 ? 12.466 2.324 4.444 1.00 97.50 174 GLU A C 1
ATOM 1281 O O . GLU A 1 174 ? 13.246 3.263 4.287 1.00 97.50 174 GLU A O 1
ATOM 1286 N N . LEU A 1 175 ? 11.695 1.860 3.458 1.00 97.25 175 LEU A N 1
ATOM 1287 C CA . LEU A 1 175 ? 11.724 2.364 2.088 1.00 97.25 175 LEU A CA 1
ATOM 1288 C C . LEU A 1 175 ? 10.866 3.617 1.893 1.00 97.25 175 LEU A C 1
ATOM 1290 O O . LEU A 1 175 ? 11.284 4.536 1.189 1.00 97.25 175 LEU A O 1
ATOM 1294 N N . PHE A 1 176 ? 9.677 3.653 2.491 1.00 98.00 176 PHE A N 1
ATOM 1295 C CA . PHE A 1 176 ? 8.759 4.777 2.370 1.00 98.00 176 PHE A CA 1
ATOM 1296 C C . PHE A 1 176 ? 8.761 5.620 3.641 1.00 98.00 176 PHE A C 1
ATOM 1298 O O . PHE A 1 176 ? 8.820 5.119 4.759 1.00 98.00 176 PHE A O 1
ATOM 1305 N N . THR A 1 177 ? 8.640 6.932 3.464 1.00 98.19 177 THR A N 1
ATOM 1306 C CA . THR A 1 177 ? 8.255 7.820 4.562 1.00 98.19 177 THR A CA 1
ATOM 1307 C C . THR A 1 177 ? 6.803 7.562 4.963 1.00 98.19 177 THR A C 1
ATOM 1309 O O . THR A 1 177 ? 5.997 7.106 4.152 1.00 98.19 177 THR A O 1
ATOM 1312 N N . GLU A 1 178 ? 6.434 7.938 6.187 1.00 97.44 178 GLU A N 1
ATOM 1313 C CA . GLU A 1 178 ? 5.046 7.828 6.655 1.00 97.44 178 GLU A CA 1
ATOM 1314 C C . GLU A 1 178 ? 4.060 8.559 5.727 1.00 97.44 178 GLU A C 1
ATOM 1316 O O . GLU A 1 178 ? 2.989 8.042 5.432 1.00 97.44 178 GLU A O 1
ATOM 1321 N N . GLN A 1 179 ? 4.441 9.722 5.181 1.00 98.25 179 GLN A N 1
ATOM 1322 C CA . GLN A 1 179 ? 3.595 10.432 4.218 1.00 98.25 179 GLN A CA 1
ATOM 1323 C C . GLN A 1 179 ? 3.385 9.622 2.934 1.00 98.25 179 GLN A C 1
ATOM 1325 O O . GLN A 1 179 ? 2.266 9.540 2.445 1.00 98.25 179 GLN A O 1
ATOM 1330 N N . GLN A 1 180 ? 4.433 8.989 2.401 1.00 98.44 180 GLN A N 1
ATOM 1331 C CA . GLN A 1 180 ? 4.310 8.141 1.212 1.00 98.44 180 GLN A CA 1
ATOM 1332 C C . GLN A 1 180 ? 3.434 6.911 1.478 1.00 98.44 180 GLN A C 1
ATOM 1334 O O . GLN A 1 180 ? 2.652 6.522 0.615 1.00 98.44 180 GLN A O 1
ATOM 1339 N N . ILE A 1 181 ? 3.521 6.324 2.676 1.00 98.56 181 ILE A N 1
ATOM 1340 C CA . ILE A 1 181 ? 2.612 5.251 3.098 1.00 98.56 181 ILE A CA 1
ATOM 1341 C C . ILE A 1 181 ? 1.172 5.774 3.123 1.00 98.56 181 ILE A C 1
ATOM 1343 O O . ILE A 1 181 ? 0.289 5.141 2.549 1.00 98.56 181 ILE A O 1
ATOM 1347 N N . ASN A 1 182 ? 0.935 6.955 3.693 1.00 98.50 182 ASN A N 1
ATOM 1348 C CA . ASN A 1 182 ? -0.395 7.565 3.740 1.00 98.50 182 ASN A CA 1
ATOM 1349 C C . ASN A 1 182 ? -0.945 7.886 2.353 1.00 98.50 182 ASN A C 1
ATOM 1351 O O . ASN A 1 182 ? -2.134 7.682 2.116 1.00 98.50 182 ASN A O 1
ATOM 1355 N N . A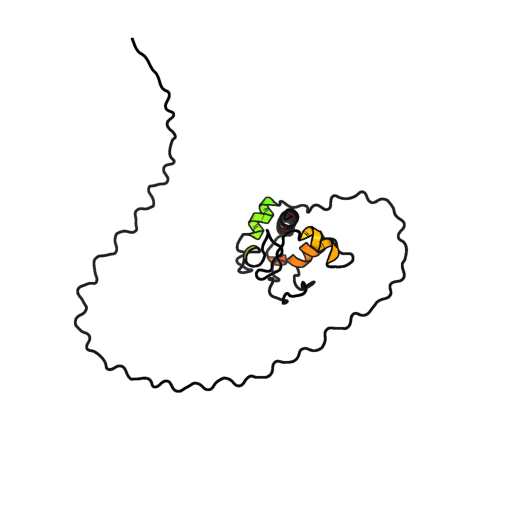SP A 1 183 ? -0.098 8.325 1.425 1.00 98.75 183 ASP A N 1
ATOM 1356 C CA . ASP A 1 183 ? -0.463 8.547 0.028 1.00 98.75 183 ASP A CA 1
ATOM 1357 C C . ASP A 1 183 ? -0.892 7.227 -0.632 1.00 98.75 183 ASP A C 1
ATOM 1359 O O . ASP A 1 183 ? -1.963 7.156 -1.242 1.00 98.75 183 ASP A O 1
ATOM 1363 N N . ILE A 1 184 ? -0.120 6.145 -0.447 1.00 98.69 184 ILE A N 1
ATOM 1364 C CA . ILE A 1 184 ? -0.482 4.800 -0.926 1.00 98.69 184 ILE A CA 1
ATOM 1365 C C . ILE A 1 184 ? -1.823 4.361 -0.323 1.00 98.69 184 ILE A C 1
ATOM 1367 O O . ILE A 1 184 ? -2.703 3.917 -1.059 1.00 98.69 184 ILE A O 1
ATOM 1371 N N . ILE A 1 185 ? -2.025 4.512 0.989 1.00 98.50 185 ILE A N 1
ATOM 1372 C CA . ILE A 1 185 ? -3.288 4.152 1.649 1.00 98.50 185 ILE A CA 1
ATOM 1373 C C . ILE A 1 185 ? -4.443 5.002 1.101 1.00 98.50 185 ILE A C 1
ATOM 1375 O O . ILE A 1 185 ? -5.506 4.456 0.802 1.00 98.50 185 ILE A O 1
ATOM 1379 N N . ALA A 1 186 ? -4.242 6.306 0.891 1.00 98.56 186 ALA A N 1
ATOM 1380 C CA . ALA A 1 186 ? -5.235 7.187 0.280 1.00 98.56 186 ALA A CA 1
ATOM 1381 C C . ALA A 1 186 ? -5.648 6.683 -1.108 1.00 98.56 186 ALA A C 1
ATOM 1383 O O . ALA A 1 186 ? -6.843 6.598 -1.392 1.00 98.56 186 ALA A O 1
ATOM 1384 N N . TYR A 1 187 ? -4.687 6.255 -1.934 1.00 98.69 187 TYR A N 1
ATOM 1385 C CA . TYR A 1 187 ? -4.971 5.609 -3.215 1.00 98.69 187 TYR A CA 1
ATOM 1386 C C . TYR A 1 187 ? -5.782 4.317 -3.045 1.00 98.69 187 TYR A C 1
ATOM 1388 O O . TYR A 1 187 ? -6.804 4.146 -3.711 1.00 98.69 187 TYR A O 1
ATOM 1396 N N . LEU A 1 188 ? -5.406 3.438 -2.112 1.00 98.44 188 LEU A N 1
ATOM 1397 C CA . LEU A 1 188 ? -6.136 2.191 -1.845 1.00 98.44 188 LEU A CA 1
ATOM 1398 C C . LEU A 1 188 ? -7.590 2.428 -1.403 1.00 98.44 188 LEU A C 1
ATOM 1400 O O . LEU A 1 188 ? -8.479 1.642 -1.735 1.00 98.44 188 LEU A O 1
ATOM 1404 N N . TYR A 1 189 ? -7.867 3.531 -0.707 1.00 97.69 189 TYR A N 1
ATOM 1405 C CA . TYR A 1 189 ? -9.229 3.915 -0.330 1.00 97.69 189 TYR A CA 1
ATOM 1406 C C . TYR A 1 189 ? -10.100 4.338 -1.522 1.00 97.69 189 TYR A C 1
ATOM 1408 O O . TYR A 1 189 ? -11.328 4.239 -1.431 1.00 97.69 189 TYR A O 1
ATOM 1416 N N . THR A 1 190 ? -9.493 4.739 -2.644 1.00 97.69 190 THR A N 1
ATOM 1417 C CA . THR A 1 190 ? -10.217 5.065 -3.886 1.00 97.69 190 THR A CA 1
ATOM 1418 C C . THR A 1 190 ? -10.677 3.832 -4.669 1.00 97.69 190 THR A C 1
ATOM 1420 O O . THR A 1 190 ? -11.544 3.953 -5.532 1.00 97.69 190 THR A O 1
ATOM 1423 N N . LEU A 1 191 ? -10.136 2.644 -4.369 1.00 97.75 191 LEU A N 1
ATOM 1424 C CA . LEU A 1 191 ? -10.423 1.409 -5.102 1.00 97.75 191 LEU A CA 1
ATOM 1425 C C . LEU A 1 191 ? -11.784 0.832 -4.675 1.00 97.75 191 LEU A C 1
ATOM 1427 O O . LEU A 1 191 ? -11.889 0.216 -3.610 1.00 97.75 191 LEU A O 1
ATOM 1431 N N . LYS A 1 192 ? -12.819 1.022 -5.502 1.00 92.19 192 LYS A N 1
ATOM 1432 C CA . LYS A 1 192 ? -14.204 0.571 -5.269 1.00 92.19 192 LYS A CA 1
ATOM 1433 C C . LYS A 1 192 ? -14.749 -0.241 -6.438 1.00 92.19 192 LYS A C 1
ATOM 1435 O O . LYS A 1 192 ? -14.484 0.167 -7.589 1.00 92.19 192 LYS A O 1
#

Mean predicted aligned error: 18.73 Å

pLDDT: mean 79.22, std 20.06, range [44.66, 98.75]

Secondary structure (DSSP, 8-state):
--------------S--SSS-------SS-SS--S----PPPP----PPPPPP--PPPP-PPP--------PPPPPP------------SS-HHHHHHHHHS-BTTTTB-HHHH--SS-SS-SSS---TTHHHHHTTTSTT--HHHHHHHHHH-TTSS--TTS-TT-S-S-HHHHS-HHHHHHHHHHHHH--

Foldseek 3Di:
DDDDDDDDDDDDDDPPPDPPPDDPPDPDDDDPPPDDDDDDDDDPPDDDDDDDDDDDDDDDDDDDDDDDPDPDDDDDDDDDDDDDDDPQQPAALVLLVVQQQDQQVVQRGHVVCFEALADQDGDLAGHLACQQVVLCPQDPPDHSLRSQLCCQQPVQVDDPPPHDPPPRDNCRVVRDDPRSSSNNVNNSVPRD

Radius of gyration: 31.09 Å; Cα contacts (8 Å, |Δi|>4): 181; chains: 1; bounding box: 61×81×89 Å

Sequence (192 aa):
MVLLIAACGTVATPEWSEEAQETRVAQAAIAEELTLVAPTLVPTDTLTPTPLPTETPFPTNPPSPTAVVVTATPVPPTEAPVEAASDAPQGDAANGQVLFNELQAQAGFACATCHYFNQEAQLIGPGLLNVSVRAETRVPGQSAYDYIHQSIVNPSAYVVEGFPDNLMPKIYAELFTEQQINDIIAYLYTLK